Protein AF-0000000085908239 (afdb_homodimer)

Structure (mmCIF, N/CA/C/O backbone):
data_AF-0000000085908239-model_v1
#
loop_
_entity.id
_entity.type
_entity.pdbx_description
1 polymer 'Ig-like domain-containing protein'
#
loop_
_atom_site.group_PDB
_atom_site.id
_atom_site.type_symbol
_atom_site.label_atom_id
_atom_site.label_alt_id
_atom_site.label_comp_id
_atom_site.label_asym_id
_atom_site.label_entity_id
_atom_site.label_seq_id
_atom_site.pdbx_PDB_ins_code
_atom_site.Cartn_x
_atom_site.Cartn_y
_atom_site.Cartn_z
_atom_site.occupancy
_atom_site.B_iso_or_equiv
_atom_site.auth_seq_id
_atom_site.auth_comp_id
_atom_site.auth_asym_id
_atom_site.auth_atom_id
_atom_site.pdbx_PDB_model_num
ATOM 1 N N . MET A 1 1 ? -22.578 1.744 8.625 1 35.41 1 MET A N 1
ATOM 2 C CA . MET A 1 1 ? -21.312 1.862 9.359 1 35.41 1 MET A CA 1
ATOM 3 C C . MET A 1 1 ? -20.125 1.909 8.406 1 35.41 1 MET A C 1
ATOM 5 O O . MET A 1 1 ? -20.25 1.553 7.234 1 35.41 1 MET A O 1
ATOM 9 N N . ALA A 1 2 ? -18.719 2.283 9.055 1 46.16 2 ALA A N 1
ATOM 10 C CA . ALA A 1 2 ? -17.484 3.066 8.891 1 46.16 2 ALA A CA 1
ATOM 11 C C . ALA A 1 2 ? -16.547 2.402 7.895 1 46.16 2 ALA A C 1
ATOM 13 O O . ALA A 1 2 ? -16.531 1.177 7.762 1 46.16 2 ALA A O 1
ATOM 14 N N . ALA A 1 3 ? -16.094 3.273 7.059 1 50.91 3 ALA A N 1
ATOM 15 C CA . ALA A 1 3 ? -14.992 3.225 6.102 1 50.91 3 ALA A CA 1
ATOM 16 C C . ALA A 1 3 ? -13.766 2.555 6.715 1 50.91 3 ALA A C 1
ATOM 18 O O . ALA A 1 3 ? -13.461 2.768 7.891 1 50.91 3 ALA A O 1
ATOM 19 N N . CYS A 1 4 ? -13.609 1.245 6.473 1 52.94 4 CYS A N 1
ATOM 20 C CA . CYS A 1 4 ? -12.359 0.638 6.918 1 52.94 4 CYS A CA 1
ATOM 21 C C . CYS A 1 4 ? -11.164 1.452 6.449 1 52.94 4 CYS A C 1
ATOM 23 O O . CYS A 1 4 ? -10.938 1.6 5.246 1 52.94 4 CYS A O 1
ATOM 25 N N . LEU A 1 5 ? -10.625 2.43 7.484 1 58.06 5 LEU A N 1
ATOM 26 C CA . LEU A 1 5 ? -9.469 3.301 7.312 1 58.06 5 LEU A CA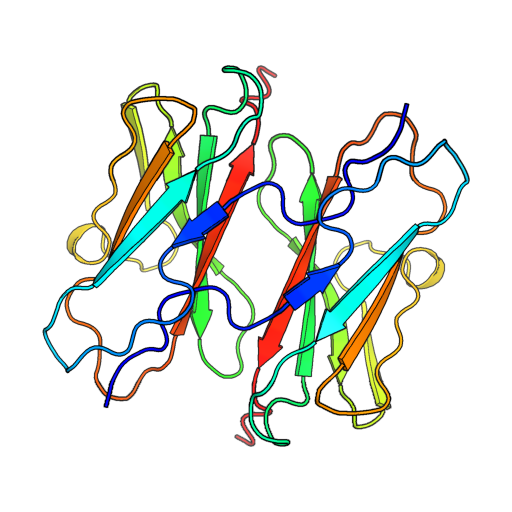 1
ATOM 27 C C . LEU A 1 5 ? -8.195 2.604 7.77 1 58.06 5 LEU A C 1
ATOM 29 O O . LEU A 1 5 ? -8.141 2.055 8.875 1 58.06 5 LEU A O 1
ATOM 33 N N . GLY A 1 6 ? -7.285 1.924 6.793 1 59.16 6 GLY A N 1
ATOM 34 C CA . GLY A 1 6 ? -5.992 1.342 7.117 1 59.16 6 GLY A CA 1
ATOM 35 C C . GLY A 1 6 ? -5.688 0.087 6.32 1 59.16 6 GLY A C 1
ATOM 36 O O . GLY A 1 6 ? -6.441 -0.28 5.418 1 59.16 6 GLY A O 1
ATOM 37 N N . LYS A 1 7 ? -4.57 -0.544 6.824 1 62.81 7 LYS A N 1
ATOM 38 C CA . LYS A 1 7 ? -4.148 -1.789 6.188 1 62.81 7 LYS A CA 1
ATOM 39 C C . LYS A 1 7 ? -5.023 -2.957 6.633 1 62.81 7 LYS A C 1
ATOM 41 O O . LYS A 1 7 ? -5.312 -3.105 7.824 1 62.81 7 LYS A O 1
ATOM 46 N N . THR A 1 8 ? -5.523 -3.699 5.742 1 75.69 8 THR A N 1
ATOM 47 C CA . THR A 1 8 ? -6.406 -4.812 6.07 1 75.69 8 THR A CA 1
ATOM 48 C C . THR A 1 8 ? -5.75 -6.145 5.711 1 75.69 8 THR A C 1
ATOM 50 O O . THR A 1 8 ? -6.367 -7.203 5.848 1 75.69 8 THR A O 1
ATOM 53 N N . VAL A 1 9 ? -4.523 -6.031 5.371 1 87.5 9 VAL A N 1
ATOM 54 C CA . VAL A 1 9 ? -3.816 -7.25 4.984 1 87.5 9 VAL A CA 1
ATOM 55 C C . VAL A 1 9 ? -2.561 -7.414 5.836 1 87.5 9 VAL A C 1
ATOM 57 O O . VAL A 1 9 ? -2.09 -6.453 6.449 1 87.5 9 VAL A O 1
ATOM 60 N N . GLN A 1 10 ? -2.174 -8.641 5.992 1 87.94 10 GLN A N 1
ATOM 61 C CA . GLN A 1 10 ? -0.872 -8.961 6.566 1 87.94 10 GLN A CA 1
ATOM 62 C C . GLN A 1 10 ? 0.114 -9.398 5.488 1 87.94 10 GLN A C 1
ATOM 64 O O . GLN A 1 10 ? -0.153 -10.344 4.742 1 87.94 10 GLN A O 1
ATOM 69 N N . GLN A 1 11 ? 1.168 -8.602 5.398 1 88.81 11 GLN A N 1
ATOM 70 C CA . GLN A 1 11 ? 2.197 -8.938 4.418 1 88.81 11 GLN A CA 1
ATOM 71 C C . GLN A 1 11 ? 3.486 -9.375 5.105 1 88.81 11 GLN A C 1
ATOM 73 O O . GLN A 1 11 ? 3.914 -8.766 6.086 1 88.81 11 GLN A O 1
ATOM 78 N N . THR A 1 12 ? 4.043 -10.469 4.551 1 89.56 12 THR A N 1
ATOM 79 C CA . THR A 1 12 ? 5.277 -10.992 5.121 1 89.56 12 THR A CA 1
ATOM 80 C C . THR A 1 12 ? 6.242 -11.422 4.016 1 89.56 12 THR A C 1
ATOM 82 O O . THR A 1 12 ? 5.816 -11.883 2.955 1 89.56 12 THR A O 1
ATOM 85 N N . PRO A 1 13 ? 7.547 -11.305 4.188 1 86.56 13 PRO A N 1
ATOM 86 C CA . PRO A 1 13 ? 8.156 -10.625 5.332 1 86.56 13 PRO A CA 1
ATOM 87 C C . PRO A 1 13 ? 8.078 -9.102 5.23 1 86.56 13 PRO A C 1
ATOM 89 O O . PRO A 1 13 ? 7.766 -8.57 4.164 1 86.56 13 PRO A O 1
ATOM 92 N N . ASP A 1 14 ? 8.195 -8.414 6.359 1 75.81 14 ASP A N 1
ATOM 93 C CA . ASP A 1 14 ? 8.156 -6.957 6.383 1 75.81 14 ASP A CA 1
ATOM 94 C C . ASP A 1 14 ? 9.352 -6.371 5.629 1 75.81 14 ASP A C 1
ATOM 96 O O . ASP A 1 14 ? 9.258 -5.281 5.055 1 75.81 14 ASP A O 1
ATOM 100 N N . LYS A 1 15 ? 10.492 -7.008 5.902 1 75.31 15 LYS A N 1
ATOM 101 C CA . LYS A 1 15 ? 11.719 -6.598 5.223 1 75.31 15 LYS A CA 1
ATOM 102 C C . LYS A 1 15 ? 12.445 -7.801 4.629 1 75.31 15 LYS A C 1
ATOM 104 O O . LYS A 1 15 ? 12.539 -8.852 5.266 1 75.31 15 LYS A O 1
ATOM 109 N N . LEU A 1 16 ? 12.805 -7.633 3.396 1 74.81 16 LEU A N 1
ATOM 110 C CA . LEU A 1 16 ? 13.586 -8.695 2.77 1 74.81 16 LEU A CA 1
ATOM 111 C C . LEU A 1 16 ? 14.742 -8.109 1.961 1 74.81 16 LEU A C 1
ATOM 113 O O . LEU A 1 16 ? 14.547 -7.156 1.201 1 74.81 16 LEU A O 1
ATOM 117 N N . ILE A 1 17 ? 15.961 -8.469 2.318 1 72.88 17 ILE A N 1
ATOM 118 C CA . ILE A 1 17 ? 17.156 -8.086 1.571 1 72.88 17 ILE A CA 1
ATOM 119 C C . ILE A 1 17 ? 17.672 -9.289 0.779 1 72.88 17 ILE A C 1
ATOM 121 O O . ILE A 1 17 ? 17.906 -10.359 1.345 1 72.88 17 ILE A O 1
ATOM 125 N N . LYS A 1 18 ? 17.641 -9.094 -0.494 1 75 18 LYS A N 1
ATOM 126 C CA . LYS A 1 18 ? 18.125 -10.188 -1.326 1 75 18 LYS A CA 1
ATOM 127 C C . LYS A 1 18 ? 19.297 -9.758 -2.186 1 75 18 LYS A C 1
ATOM 129 O O . LYS A 1 18 ? 19.438 -8.57 -2.506 1 75 18 LYS A O 1
ATOM 134 N N . ASN A 1 19 ? 20.109 -10.734 -2.445 1 75.5 19 ASN A N 1
ATOM 135 C CA . ASN A 1 19 ? 21.219 -10.492 -3.365 1 75.5 19 ASN A CA 1
ATOM 136 C C . ASN A 1 19 ? 20.75 -10.508 -4.816 1 75.5 19 ASN A C 1
ATOM 138 O O . ASN A 1 19 ? 19.672 -11.016 -5.125 1 75.5 19 ASN A O 1
ATOM 142 N N . GLN A 1 20 ? 21.562 -9.906 -5.578 1 77.12 20 GLN A N 1
ATOM 143 C CA . GLN A 1 20 ? 21.281 -9.93 -7.008 1 77.12 20 GLN A CA 1
ATOM 144 C C . GLN A 1 20 ? 21.062 -11.352 -7.504 1 77.12 20 GLN A C 1
ATOM 146 O O . GLN A 1 20 ? 21.766 -12.273 -7.098 1 77.12 20 GLN A O 1
ATOM 151 N N . ASP A 1 21 ? 20 -11.562 -8.359 1 78.12 21 ASP A N 1
ATOM 152 C CA . ASP A 1 21 ? 19.672 -12.797 -9.07 1 78.12 21 ASP A CA 1
ATOM 153 C C . ASP A 1 21 ? 18.969 -13.789 -8.156 1 78.12 21 ASP A C 1
ATOM 155 O O . ASP A 1 21 ? 18.688 -14.922 -8.562 1 78.12 21 ASP A O 1
ATOM 159 N N . GLU A 1 22 ? 18.828 -13.297 -6.934 1 83 22 GLU A N 1
ATOM 160 C CA . GLU A 1 22 ? 18.047 -14.141 -6.039 1 83 22 GLU A CA 1
ATOM 161 C C . GLU A 1 22 ? 16.562 -13.805 -6.129 1 83 22 GLU A C 1
ATOM 163 O O . GLU A 1 22 ? 16.188 -12.719 -6.582 1 83 22 GLU A O 1
ATOM 168 N N . SER A 1 23 ? 15.766 -14.82 -5.773 1 86.19 23 SER A N 1
ATOM 169 C CA . SER A 1 23 ? 14.32 -14.602 -5.773 1 86.19 23 SER A CA 1
ATOM 170 C C . SER A 1 23 ? 13.805 -14.328 -4.363 1 86.19 23 SER A C 1
ATOM 172 O O . SER A 1 23 ? 14.367 -14.828 -3.385 1 86.19 23 SER A O 1
ATOM 174 N N . ALA A 1 24 ? 12.828 -13.555 -4.363 1 87.88 24 ALA A N 1
ATOM 175 C CA . ALA A 1 24 ? 12.164 -13.266 -3.098 1 87.88 24 ALA A CA 1
ATOM 176 C C . ALA A 1 24 ? 10.672 -13.57 -3.178 1 87.88 24 ALA A C 1
ATOM 178 O O . ALA A 1 24 ? 10.023 -13.297 -4.191 1 87.88 24 ALA A O 1
ATOM 179 N N . VAL A 1 25 ? 10.164 -14.156 -2.053 1 91.12 25 VAL A N 1
ATOM 180 C CA . VAL A 1 25 ? 8.734 -14.453 -2.012 1 91.12 25 VAL A CA 1
ATOM 181 C C . VAL A 1 25 ? 8.055 -13.594 -0.956 1 91.12 25 VAL A C 1
ATOM 183 O O . VAL A 1 25 ? 8.492 -13.539 0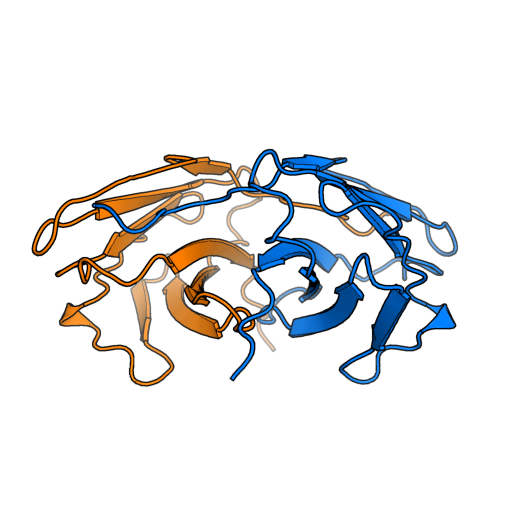.194 1 91.12 25 VAL A O 1
ATOM 186 N N . LEU A 1 26 ? 7.02 -12.977 -1.404 1 92.12 26 LEU A N 1
ATOM 187 C CA . LEU A 1 26 ? 6.172 -12.203 -0.505 1 92.12 26 LEU A CA 1
ATOM 188 C C . LEU A 1 26 ? 4.805 -12.859 -0.339 1 92.12 26 LEU A C 1
ATOM 190 O O . LEU A 1 26 ? 4.215 -13.328 -1.314 1 92.12 26 LEU A O 1
ATOM 194 N N . ASN A 1 27 ? 4.348 -12.859 0.856 1 93.44 27 ASN A N 1
ATOM 195 C CA . ASN A 1 27 ? 3.045 -13.438 1.159 1 93.44 27 ASN A CA 1
ATOM 196 C C . ASN A 1 27 ? 2.061 -12.383 1.654 1 93.44 27 ASN A C 1
ATOM 198 O O . ASN A 1 27 ? 2.447 -11.453 2.369 1 93.44 27 ASN A O 1
ATOM 202 N N . CYS A 1 28 ? 0.844 -12.578 1.331 1 93.88 28 CYS A N 1
ATOM 203 C CA . CYS A 1 28 ? -0.23 -11.672 1.727 1 93.88 28 CYS A CA 1
ATOM 204 C C . CYS A 1 28 ? -1.458 -12.453 2.186 1 93.88 28 CYS A C 1
ATOM 206 O O . CYS A 1 28 ? -1.896 -13.383 1.508 1 93.88 28 CYS A O 1
ATOM 208 N N . THR A 1 29 ? -1.982 -12.133 3.406 1 94.31 29 THR A N 1
ATOM 209 C CA . THR A 1 29 ? -3.172 -12.781 3.941 1 94.31 29 THR A CA 1
ATOM 210 C C . THR A 1 29 ? -4.156 -11.75 4.488 1 94.31 29 THR A C 1
ATOM 212 O O . THR A 1 29 ? -3.768 -10.625 4.805 1 94.31 29 THR A O 1
ATOM 215 N N . HIS A 1 30 ? -5.383 -12.102 4.512 1 91.06 30 HIS A N 1
ATOM 216 C CA . HIS A 1 30 ? -6.402 -11.266 5.125 1 91.06 30 HIS A CA 1
ATOM 217 C C . HIS A 1 30 ? -7.512 -12.109 5.746 1 91.06 30 HIS A C 1
ATOM 219 O O . HIS A 1 30 ? -7.625 -13.297 5.461 1 91.06 30 HIS A O 1
ATOM 225 N N . LYS A 1 31 ? -8.297 -11.516 6.586 1 90.75 31 LYS A N 1
ATOM 226 C CA . LYS A 1 31 ? -9.367 -12.219 7.293 1 90.75 31 LYS A CA 1
ATOM 227 C C . LYS A 1 31 ? -10.734 -11.719 6.852 1 90.75 31 LYS A C 1
ATOM 229 O O . LYS A 1 31 ? -11.719 -11.859 7.582 1 90.75 31 LYS A O 1
ATOM 234 N N . LYS A 1 32 ? -10.828 -11.047 5.734 1 86.88 32 LYS A N 1
ATOM 235 C CA . LYS A 1 32 ? -12.102 -10.594 5.184 1 86.88 32 LYS A CA 1
ATOM 236 C C . LYS A 1 32 ? -12.898 -11.75 4.609 1 86.88 32 LYS A C 1
ATOM 238 O O . LYS A 1 32 ? -12.43 -12.891 4.602 1 86.88 32 LYS A O 1
ATOM 243 N N . ASP A 1 33 ? -14.094 -11.516 4.184 1 89.38 33 ASP A N 1
ATOM 244 C CA . ASP A 1 33 ? -14.945 -12.586 3.672 1 89.38 33 ASP A CA 1
ATOM 245 C C . ASP A 1 33 ? -14.469 -13.055 2.297 1 89.38 33 ASP A C 1
ATOM 247 O O . ASP A 1 33 ? -13.617 -12.406 1.675 1 89.38 33 ASP A O 1
ATOM 251 N N . TYR A 1 34 ? -15.008 -14.141 1.826 1 92.06 34 TYR A N 1
ATOM 252 C CA . TYR A 1 34 ? -14.539 -14.82 0.625 1 92.06 34 TYR A CA 1
ATOM 253 C C . TYR A 1 34 ? -14.734 -13.945 -0.609 1 92.06 34 TYR A C 1
ATOM 255 O O . TYR A 1 34 ? -14.164 -14.219 -1.667 1 92.06 34 TYR A O 1
ATOM 263 N N . SER A 1 35 ? -15.609 -12.938 -0.509 1 89 35 SER A N 1
ATOM 264 C CA . SER A 1 35 ? -15.852 -12.086 -1.672 1 89 35 SER A CA 1
ATOM 265 C C . SER A 1 35 ? -14.648 -11.203 -1.969 1 89 35 SER A C 1
ATOM 267 O O . SER A 1 35 ? -14.539 -10.633 -3.057 1 89 35 SER A O 1
ATOM 269 N N . PHE A 1 36 ? -13.742 -11.039 -0.988 1 90.5 36 PHE A N 1
ATOM 270 C CA . PHE A 1 36 ? -12.492 -10.328 -1.209 1 90.5 36 PHE A CA 1
ATOM 271 C C . PHE A 1 36 ? -11.461 -11.234 -1.879 1 90.5 36 PHE A C 1
ATOM 273 O O . PHE A 1 36 ? -10.422 -11.547 -1.294 1 90.5 36 PHE A O 1
ATOM 280 N N . ASN A 1 37 ? -11.766 -11.641 -3.172 1 93.5 37 ASN A N 1
ATOM 281 C CA . ASN A 1 37 ? -11 -12.68 -3.85 1 93.5 37 ASN A CA 1
ATOM 282 C C . ASN A 1 37 ? -10 -12.086 -4.836 1 93.5 37 ASN A C 1
ATOM 284 O O . ASN A 1 37 ? -9.289 -12.82 -5.523 1 93.5 37 ASN A O 1
ATOM 288 N N . GLN A 1 38 ? -10 -10.766 -4.934 1 93.81 38 GLN A N 1
ATOM 289 C CA . GLN A 1 38 ? -9.055 -10.086 -5.812 1 93.81 38 GLN A CA 1
ATOM 290 C C . GLN A 1 38 ? -7.863 -9.539 -5.027 1 93.81 38 GLN A C 1
ATOM 292 O O . GLN A 1 38 ? -8.039 -8.977 -3.945 1 93.81 38 GLN A O 1
ATOM 297 N N . MET A 1 39 ? -6.652 -9.742 -5.539 1 94.69 39 MET A N 1
ATOM 298 C CA . MET A 1 39 ? -5.43 -9.25 -4.91 1 94.69 39 MET A CA 1
ATOM 299 C C . MET A 1 39 ? -4.605 -8.43 -5.895 1 94.69 39 MET A C 1
ATOM 301 O O . MET A 1 39 ? -4.449 -8.82 -7.055 1 94.69 39 MET A O 1
ATOM 305 N N . TYR A 1 40 ? -4.109 -7.363 -5.434 1 93.19 40 TYR A N 1
ATOM 306 C CA . TYR A 1 40 ? -3.293 -6.438 -6.211 1 93.19 40 TYR A CA 1
ATOM 307 C C . TYR A 1 40 ? -1.901 -6.297 -5.605 1 93.19 40 TYR A C 1
ATOM 309 O O . TYR A 1 40 ? -1.76 -6.121 -4.395 1 93.19 40 TYR A O 1
ATOM 317 N N . TRP A 1 41 ? -0.923 -6.383 -6.48 1 92.81 41 TRP A N 1
ATOM 318 C CA . TRP A 1 41 ? 0.462 -6.184 -6.07 1 92.81 41 TRP A CA 1
ATOM 319 C C . TRP A 1 41 ? 1.037 -4.914 -6.691 1 92.81 41 TRP A C 1
ATOM 321 O O . TRP A 1 41 ? 0.976 -4.73 -7.91 1 92.81 41 TRP A O 1
ATOM 331 N N . TYR A 1 42 ? 1.565 -4.137 -5.754 1 91.69 42 TYR A N 1
ATOM 332 C CA . TYR A 1 42 ? 2.137 -2.863 -6.172 1 91.69 42 TYR A CA 1
ATOM 333 C C . TYR A 1 42 ? 3.639 -2.828 -5.918 1 91.69 42 TYR A C 1
ATOM 335 O O . TYR A 1 42 ? 4.137 -3.512 -5.02 1 91.69 42 TYR A O 1
ATOM 343 N N . GLN A 1 43 ? 4.285 -2.004 -6.73 1 89.12 43 GLN A N 1
ATOM 344 C CA . GLN A 1 43 ? 5.715 -1.763 -6.574 1 89.12 43 GLN A CA 1
ATOM 345 C C . GLN A 1 43 ? 6.016 -0.27 -6.477 1 89.12 43 GLN A C 1
ATOM 347 O O . GLN A 1 43 ? 5.445 0.532 -7.223 1 89.12 43 GLN A O 1
ATOM 352 N N . GLN A 1 44 ? 6.824 0.023 -5.488 1 86.81 44 GLN A N 1
ATOM 353 C CA . GLN A 1 44 ? 7.324 1.392 -5.406 1 86.81 44 GLN A CA 1
ATOM 354 C C . GLN A 1 44 ? 8.844 1.432 -5.527 1 86.81 44 GLN A C 1
ATOM 356 O O . GLN A 1 44 ? 9.555 0.899 -4.676 1 86.81 44 GLN A O 1
ATOM 361 N N . ARG A 1 45 ? 9.25 2.041 -6.543 1 84.19 45 ARG A N 1
ATOM 362 C CA . ARG A 1 45 ? 10.68 2.277 -6.703 1 84.19 45 ARG A CA 1
ATOM 363 C C . ARG A 1 45 ? 11.102 3.576 -6.023 1 84.19 45 ARG A C 1
ATOM 365 O O . ARG A 1 45 ? 10.266 4.453 -5.777 1 84.19 45 ARG A O 1
ATOM 372 N N . PRO A 1 46 ? 12.422 3.594 -5.699 1 81 46 PRO A N 1
ATOM 373 C CA . PRO A 1 46 ? 12.891 4.805 -5.023 1 81 46 PRO A CA 1
ATOM 374 C C . PRO A 1 46 ? 12.562 6.078 -5.797 1 81 46 PRO A C 1
ATOM 376 O O . PRO A 1 46 ? 12.852 6.176 -6.992 1 81 46 PRO A O 1
ATOM 379 N N . GLY A 1 47 ? 11.93 6.992 -5.039 1 81.88 47 GLY A N 1
ATOM 380 C CA . GLY A 1 47 ? 11.633 8.281 -5.637 1 81.88 47 GLY A CA 1
ATOM 381 C C . GLY A 1 47 ? 10.383 8.266 -6.5 1 81.88 47 GLY A C 1
ATOM 382 O O . GLY A 1 47 ? 10.07 9.258 -7.168 1 81.88 47 GLY A O 1
ATOM 383 N N . GLN A 1 48 ? 9.688 7.203 -6.566 1 86 48 GLN A N 1
ATOM 384 C CA . GLN A 1 48 ? 8.516 7.062 -7.422 1 86 48 GLN A CA 1
ATOM 385 C C . GLN A 1 48 ? 7.277 6.707 -6.605 1 86 48 GLN A C 1
ATOM 387 O O . GLN A 1 48 ? 7.387 6.352 -5.43 1 86 48 GLN A O 1
ATOM 392 N N . THR A 1 49 ? 6.121 6.871 -7.215 1 89.75 49 THR A N 1
ATOM 393 C CA . THR A 1 49 ? 4.867 6.473 -6.586 1 89.75 49 THR A CA 1
ATOM 394 C C . THR A 1 49 ? 4.59 4.988 -6.824 1 89.75 49 THR A C 1
ATOM 396 O O . THR A 1 49 ? 5.27 4.348 -7.633 1 89.75 49 THR A O 1
ATOM 399 N N . MET A 1 50 ? 3.691 4.434 -6.137 1 89.62 50 MET A N 1
ATOM 400 C CA . MET A 1 50 ? 3.322 3.025 -6.27 1 89.62 50 MET A CA 1
ATOM 401 C C . MET A 1 50 ? 2.652 2.768 -7.617 1 89.62 50 MET A C 1
ATOM 403 O O . MET A 1 50 ? 1.829 3.566 -8.07 1 89.62 50 MET A O 1
ATOM 407 N N . THR A 1 51 ? 3.033 1.699 -8.258 1 90.94 51 THR A N 1
ATOM 408 C CA . THR A 1 51 ? 2.41 1.263 -9.5 1 90.94 51 THR A CA 1
ATOM 409 C C . THR A 1 51 ? 1.898 -0.17 -9.375 1 90.94 51 THR A C 1
ATOM 411 O O . THR A 1 51 ? 2.525 -1.004 -8.719 1 90.94 51 THR A O 1
ATOM 414 N N . LEU A 1 52 ? 0.824 -0.423 -10.039 1 93.12 52 LEU A N 1
ATOM 415 C CA . LEU A 1 52 ? 0.301 -1.784 -10.086 1 93.12 52 LEU A CA 1
ATOM 416 C C . LEU A 1 52 ? 1.148 -2.662 -11 1 93.12 52 LEU A C 1
ATOM 418 O O . LEU A 1 52 ? 1.37 -2.32 -12.164 1 93.12 52 LEU A O 1
ATOM 422 N N . ILE A 1 53 ? 1.577 -3.811 -10.523 1 92.38 53 ILE A N 1
ATOM 423 C CA . ILE A 1 53 ? 2.43 -4.648 -11.367 1 92.38 53 ILE A CA 1
ATOM 424 C C . ILE A 1 53 ? 1.725 -5.973 -11.656 1 92.38 53 ILE A C 1
ATOM 426 O O . ILE A 1 53 ? 1.908 -6.559 -12.727 1 92.38 53 ILE A O 1
ATOM 430 N N . MET A 1 54 ? 0.938 -6.434 -10.688 1 93.25 54 MET A N 1
ATOM 431 C CA . MET A 1 54 ? 0.25 -7.703 -10.906 1 93.25 54 MET A CA 1
ATOM 432 C C . MET A 1 54 ? -1.149 -7.676 -10.305 1 93.25 54 MET A C 1
ATOM 434 O O . MET A 1 54 ? -1.362 -7.078 -9.25 1 93.25 54 MET A O 1
ATOM 438 N N . PHE A 1 55 ? -2.068 -8.336 -10.992 1 92.75 55 PHE A N 1
ATOM 439 C CA . PHE A 1 55 ? -3.414 -8.633 -10.516 1 92.75 55 PHE A CA 1
ATOM 440 C C . PHE A 1 55 ? -3.658 -10.141 -10.477 1 92.75 55 PHE A C 1
ATOM 442 O O . PHE A 1 55 ? -3.26 -10.859 -11.391 1 92.75 55 PHE A O 1
ATOM 449 N N . THR A 1 56 ? -4.25 -10.633 -9.359 1 93.94 56 THR A N 1
ATOM 450 C CA . THR A 1 56 ? -4.648 -12.031 -9.266 1 93.94 56 THR A CA 1
ATOM 451 C C . THR A 1 56 ? -6.035 -12.156 -8.641 1 93.94 56 THR A C 1
ATOM 453 O O . THR A 1 56 ? -6.465 -11.273 -7.895 1 93.94 56 THR A O 1
ATOM 456 N N . SER A 1 57 ? -6.727 -13.227 -8.969 1 94.38 57 SER A N 1
ATOM 457 C CA . SER A 1 57 ? -7.984 -13.609 -8.328 1 94.38 57 SER A CA 1
ATOM 458 C C . SER A 1 57 ? -8.016 -15.094 -8.008 1 94.38 57 SER A C 1
ATOM 460 O O . SER A 1 57 ? -7.406 -15.906 -8.711 1 94.38 57 SER A O 1
ATOM 462 N N . SER A 1 58 ? -8.664 -15.438 -6.953 1 93.81 58 SER A N 1
ATOM 463 C CA . SER A 1 58 ? -8.781 -16.844 -6.594 1 93.81 58 SER A CA 1
ATOM 464 C C . SER A 1 58 ? -9.594 -17.609 -7.633 1 93.81 58 SER A C 1
ATOM 466 O O . SER A 1 58 ? -9.68 -18.844 -7.578 1 93.81 58 SER A O 1
ATOM 468 N N . LEU A 1 59 ? -10.18 -16.938 -8.523 1 89.44 59 LEU A N 1
ATOM 469 C CA . LEU A 1 59 ? -10.906 -17.578 -9.617 1 89.44 59 LEU A CA 1
ATOM 470 C C . LEU A 1 59 ? -9.984 -17.812 -10.812 1 89.44 59 LEU A C 1
ATOM 472 O O . LEU A 1 59 ? -10.445 -17.859 -11.953 1 89.44 59 LEU A O 1
ATOM 476 N N . ASN A 1 60 ? -8.695 -17.844 -10.523 1 82.06 60 ASN A N 1
ATOM 477 C CA . ASN A 1 60 ? -7.648 -18.219 -11.469 1 82.06 60 ASN A CA 1
ATOM 478 C C . ASN A 1 60 ? -7.469 -17.156 -12.555 1 82.06 60 ASN A C 1
ATOM 480 O O . ASN A 1 60 ? -7.324 -17.484 -13.734 1 82.06 60 ASN A O 1
ATOM 484 N N . SER A 1 61 ? -7.555 -16.047 -12.273 1 88.31 61 SER A N 1
ATOM 485 C CA . SER A 1 61 ? -7.238 -14.938 -13.164 1 88.31 61 SER A CA 1
ATOM 486 C C . SER A 1 61 ? -6.008 -14.18 -12.688 1 88.31 61 SER A C 1
ATOM 488 O O . SER A 1 61 ? -5.859 -13.914 -11.492 1 88.31 61 SER A O 1
ATOM 490 N N . LYS A 1 62 ? -5.074 -14 -13.602 1 89.38 62 LYS A N 1
ATOM 491 C CA . LYS A 1 62 ? -3.902 -13.172 -13.32 1 89.38 62 LYS A CA 1
ATOM 492 C C . LYS A 1 62 ? -3.553 -12.289 -14.508 1 89.38 62 LYS A C 1
ATOM 494 O O . LYS A 1 62 ? -3.701 -12.703 -15.664 1 89.38 62 LYS A O 1
ATOM 499 N N . HIS A 1 63 ? -3.236 -11.133 -14.234 1 88.94 63 HIS A N 1
ATOM 500 C CA . HIS A 1 63 ? -2.869 -10.148 -15.242 1 88.94 63 HIS A CA 1
ATOM 501 C C . HIS A 1 63 ? -1.71 -9.281 -14.766 1 88.94 63 HIS A C 1
ATOM 503 O O . HIS A 1 63 ? -1.724 -8.781 -13.641 1 88.94 63 HIS A O 1
ATOM 509 N N . GLY A 1 64 ? -0.671 -9.086 -15.586 1 89.56 64 GLY A N 1
ATOM 510 C CA . GLY A 1 64 ? 0.428 -8.172 -15.32 1 89.56 64 GLY A CA 1
ATOM 511 C C . GLY A 1 64 ? 0.206 -6.781 -15.898 1 89.56 64 GLY A C 1
ATOM 512 O O . GLY A 1 64 ? -0.429 -6.637 -16.938 1 89.56 64 GLY A O 1
ATOM 513 N N . TYR A 1 65 ? 0.657 -5.891 -15.148 1 86.62 65 TYR A N 1
ATOM 514 C CA . TYR A 1 65 ? 0.558 -4.512 -15.609 1 86.62 65 TYR A CA 1
ATOM 515 C C . TYR A 1 65 ? 1.94 -3.9 -15.805 1 86.62 65 TYR A C 1
ATOM 517 O O . TYR A 1 65 ? 2.941 -4.461 -15.352 1 86.62 65 TYR A O 1
ATOM 525 N N . SER A 1 66 ? 1.68 -2.723 -16.141 1 71.75 66 SER A N 1
ATOM 526 C CA . SER A 1 66 ? 2.93 -2.008 -16.375 1 71.75 66 SER A CA 1
ATOM 527 C C . SER A 1 66 ? 3.957 -2.9 -17.062 1 71.75 66 SER A C 1
ATOM 529 O O . SER A 1 66 ? 3.617 -3.971 -17.578 1 71.75 66 SER A O 1
ATOM 531 N N . ASP A 1 67 ? 5.016 -2.496 -17.766 1 68.12 67 ASP A N 1
ATOM 532 C CA . ASP A 1 67 ? 6.07 -3.207 -18.484 1 68.12 67 ASP A CA 1
ATOM 533 C C . ASP A 1 67 ? 6.617 -4.363 -17.656 1 68.12 67 ASP A C 1
ATOM 535 O O . ASP A 1 67 ? 7.75 -4.809 -17.875 1 68.12 67 ASP A O 1
ATOM 539 N N . SER A 1 68 ? 5.609 -4.754 -16.766 1 70.81 68 SER A N 1
ATOM 540 C CA . SER A 1 68 ? 6.102 -5.844 -15.922 1 70.81 68 SER A CA 1
ATOM 541 C C . SER A 1 68 ? 6.078 -7.172 -16.672 1 70.81 68 SER A C 1
ATOM 543 O O . SER A 1 68 ? 5.156 -7.441 -17.438 1 70.81 68 SER A O 1
ATOM 545 N N . ASP A 1 69 ? 7.141 -7.844 -16.703 1 71.44 69 ASP A N 1
ATOM 546 C CA . ASP A 1 69 ? 7.281 -9.188 -17.25 1 71.44 69 ASP A CA 1
ATOM 547 C C . ASP A 1 69 ? 6.734 -10.234 -16.281 1 71.44 69 ASP A C 1
ATOM 549 O O . ASP A 1 69 ? 7.246 -10.383 -15.172 1 71.44 69 ASP A O 1
ATOM 553 N N . PRO A 1 70 ? 5.672 -10.898 -16.781 1 71.19 70 PRO A N 1
ATOM 554 C CA . PRO A 1 70 ? 5.125 -11.922 -15.891 1 71.19 70 PRO A CA 1
ATOM 555 C C . PRO A 1 70 ? 6.188 -12.906 -15.391 1 71.19 70 PRO A C 1
ATOM 557 O O . PRO A 1 70 ? 6.027 -13.508 -14.328 1 71.19 70 PRO A O 1
ATOM 560 N N . ASN A 1 71 ? 7.199 -13.109 -16.141 1 78 71 ASN A N 1
ATOM 561 C CA . ASN A 1 71 ? 8.266 -14 -15.711 1 78 71 ASN A CA 1
ATOM 562 C C . ASN A 1 71 ? 9.07 -13.406 -14.562 1 78 71 ASN A C 1
ATOM 564 O O . ASN A 1 71 ? 9.758 -14.125 -13.836 1 78 71 ASN A O 1
ATOM 568 N N . GLU A 1 72 ? 8.922 -12.195 -14.477 1 84.19 72 GLU A N 1
ATOM 569 C CA . GLU A 1 72 ? 9.625 -11.523 -13.383 1 84.19 72 GLU A CA 1
ATOM 570 C C . GLU A 1 72 ? 8.812 -11.586 -12.094 1 84.19 72 GLU A C 1
ATOM 572 O O . GLU A 1 72 ? 9.375 -11.586 -11 1 84.19 72 GLU A O 1
ATOM 577 N N . PHE A 1 73 ? 7.508 -11.734 -12.297 1 90.19 73 PHE A N 1
ATOM 578 C CA . PHE A 1 73 ? 6.66 -11.609 -11.117 1 90.19 73 PHE A CA 1
ATOM 579 C C . PHE A 1 73 ? 5.637 -12.734 -11.062 1 90.19 73 PHE A C 1
ATOM 581 O O . PHE A 1 73 ? 4.43 -12.484 -11.062 1 90.19 73 PHE A O 1
ATOM 588 N N . PRO A 1 74 ? 6.137 -13.992 -10.93 1 92 74 PRO A N 1
ATOM 589 C CA . PRO A 1 74 ? 5.152 -15.062 -10.734 1 92 74 PRO A CA 1
ATOM 590 C C . PRO A 1 74 ? 4.27 -14.836 -9.508 1 92 74 PRO A C 1
ATOM 592 O O . PRO A 1 74 ? 4.746 -14.344 -8.484 1 92 74 PRO A O 1
ATOM 595 N N . VAL A 1 75 ? 2.975 -15.109 -9.656 1 93.69 75 VAL A N 1
ATOM 596 C CA . VAL A 1 75 ? 2.023 -14.938 -8.562 1 93.69 75 VAL A CA 1
ATOM 597 C C . VAL A 1 75 ? 1.219 -16.219 -8.367 1 93.69 75 VAL A C 1
ATOM 599 O O . VAL A 1 75 ? 1.026 -16.984 -9.312 1 93.69 75 VAL A O 1
ATOM 602 N N . ILE A 1 76 ? 0.851 -16.469 -7.121 1 95 76 ILE A N 1
ATOM 603 C CA . ILE A 1 76 ? -0.008 -17.594 -6.773 1 95 76 ILE A CA 1
ATOM 604 C C . ILE A 1 76 ? -1.149 -17.109 -5.879 1 95 76 ILE A C 1
ATOM 606 O O . ILE A 1 76 ? -0.92 -16.422 -4.891 1 95 76 ILE A O 1
ATOM 610 N N . LYS A 1 77 ? -2.355 -17.375 -6.281 1 96.5 77 LYS A N 1
ATOM 611 C CA . LYS A 1 77 ? -3.539 -17.203 -5.445 1 96.5 77 LYS A CA 1
ATOM 612 C C . LYS A 1 77 ? -4.578 -18.281 -5.73 1 96.5 77 LYS A C 1
ATOM 614 O O . LYS A 1 77 ? -5.273 -18.234 -6.742 1 96.5 77 LYS A O 1
ATOM 619 N N . THR A 1 78 ? -4.746 -19.203 -4.82 1 95.44 78 THR A N 1
ATOM 620 C CA . THR A 1 78 ? -5.648 -20.328 -5.043 1 95.44 78 THR A CA 1
ATOM 621 C C . THR A 1 78 ? -6.852 -20.25 -4.113 1 95.44 78 THR A C 1
ATOM 623 O O . THR A 1 78 ? -7.852 -20.938 -4.324 1 95.44 78 THR A O 1
ATOM 626 N N . VAL A 1 79 ? -6.727 -19.453 -2.992 1 96.44 79 VAL A N 1
ATOM 627 C CA . VAL A 1 79 ? -7.832 -19.219 -2.07 1 96.44 79 VAL A CA 1
ATOM 628 C C . VAL A 1 79 ? -8.047 -17.719 -1.879 1 96.44 79 VAL A C 1
ATOM 630 O O . VAL A 1 79 ? -7.109 -16.922 -2.033 1 96.44 79 VAL A O 1
ATOM 633 N N . PRO A 1 80 ? -9.164 -17.281 -1.545 1 95.44 80 PRO A N 1
ATOM 634 C CA . PRO A 1 80 ? -9.445 -15.844 -1.398 1 95.44 80 PRO A CA 1
ATOM 635 C C . PRO A 1 80 ? -8.562 -15.172 -0.35 1 95.44 80 PRO A C 1
ATOM 637 O O . PRO A 1 80 ? -8.156 -14.023 -0.525 1 95.44 80 PRO A O 1
ATOM 640 N N . GLU A 1 81 ? -8.125 -15.852 0.727 1 96.25 81 GLU A N 1
ATOM 641 C CA . GLU A 1 81 ? -7.555 -15.25 1.929 1 96.25 81 GLU A CA 1
ATOM 642 C C . GLU A 1 81 ? -6.051 -15.039 1.785 1 96.25 81 GLU A C 1
ATOM 644 O O . GLU A 1 81 ? -5.434 -14.352 2.605 1 96.25 81 GLU A O 1
ATOM 649 N N . SER A 1 82 ? -5.531 -15.664 0.73 1 96.75 82 SER A N 1
ATOM 650 C CA . SER A 1 82 ? -4.07 -15.602 0.702 1 96.75 82 SER A CA 1
ATOM 651 C C . SER A 1 82 ? -3.547 -15.547 -0.729 1 96.75 82 SER A C 1
ATOM 653 O O . SER A 1 82 ? -4.219 -16 -1.659 1 96.75 82 SER A O 1
ATOM 655 N N . GLY A 1 83 ? -2.357 -14.984 -0.879 1 96.5 83 GLY A N 1
ATOM 656 C CA . GLY A 1 83 ? -1.612 -14.953 -2.127 1 96.5 83 GLY A CA 1
ATOM 657 C C . GLY A 1 83 ? -0.137 -14.656 -1.934 1 96.5 83 GLY A C 1
ATOM 658 O O . GLY A 1 83 ? 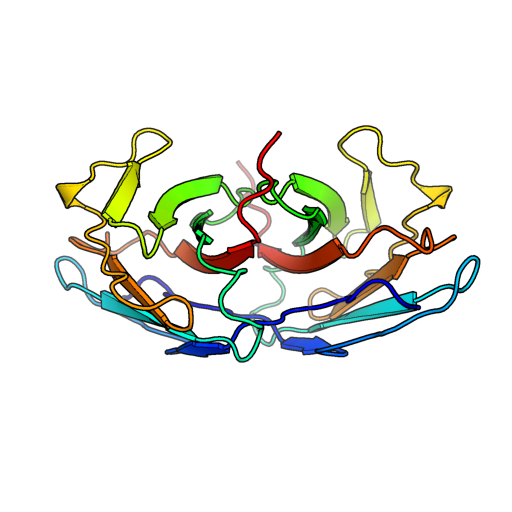0.29 -14.289 -0.836 1 96.5 83 GLY A O 1
ATOM 659 N N . SER A 1 84 ? 0.609 -14.953 -3 1 95.31 84 SER A N 1
ATOM 660 C CA . SER A 1 84 ? 2.043 -14.695 -2.928 1 95.31 84 SER A CA 1
ATOM 661 C C . SER A 1 84 ? 2.564 -14.117 -4.238 1 95.31 84 SER A C 1
ATOM 663 O O . SER A 1 84 ? 2.02 -14.398 -5.309 1 95.31 84 SER A O 1
ATOM 665 N N . LEU A 1 85 ? 3.559 -13.367 -4.094 1 93.56 85 LEU A N 1
ATOM 666 C CA . LEU A 1 85 ? 4.324 -12.828 -5.211 1 93.56 85 LEU A CA 1
ATOM 667 C C . LEU A 1 85 ? 5.797 -13.211 -5.098 1 93.56 85 LEU A C 1
ATOM 669 O O . LEU A 1 85 ? 6.41 -13.031 -4.043 1 93.56 85 LEU A O 1
ATOM 673 N N . THR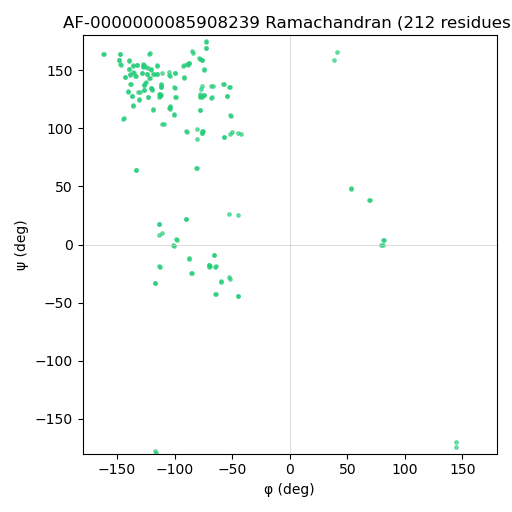 A 1 86 ? 6.316 -13.781 -6.145 1 91.75 86 THR A N 1
ATOM 674 C CA . THR A 1 86 ? 7.754 -14.008 -6.238 1 91.75 86 THR A CA 1
ATOM 675 C C . THR A 1 86 ? 8.414 -12.922 -7.09 1 91.75 86 THR A C 1
ATOM 677 O O . THR A 1 86 ? 7.922 -12.594 -8.172 1 91.75 86 THR A O 1
ATOM 680 N N . VAL A 1 87 ? 9.375 -12.336 -6.566 1 89.44 87 VAL A N 1
ATOM 681 C CA . VAL A 1 87 ? 10.18 -11.383 -7.32 1 89.44 87 VAL A CA 1
ATOM 682 C C . VAL A 1 87 ? 11.477 -12.039 -7.777 1 89.44 87 VAL A C 1
ATOM 684 O O . VAL A 1 87 ? 12.375 -12.289 -6.965 1 89.44 87 VAL A O 1
ATOM 687 N N . ASN A 1 88 ? 11.469 -12.18 -9.102 1 86.31 88 ASN A N 1
ATOM 688 C CA . ASN A 1 88 ? 12.664 -12.805 -9.664 1 86.31 88 ASN A CA 1
ATOM 689 C C . ASN A 1 88 ? 13.711 -11.766 -10.055 1 86.31 88 ASN A C 1
ATOM 691 O O . ASN A 1 88 ? 13.367 -10.648 -10.438 1 86.31 88 ASN A O 1
ATOM 695 N N . ASN A 1 89 ? 14.969 -12.133 -10.078 1 77.19 89 ASN A N 1
ATOM 696 C CA . ASN A 1 89 ? 16.094 -11.359 -10.57 1 77.19 89 ASN A CA 1
ATOM 697 C C . ASN A 1 89 ? 16.156 -9.977 -9.922 1 77.19 89 ASN A C 1
ATOM 699 O O . ASN A 1 89 ? 16.266 -8.961 -10.617 1 77.19 89 ASN A O 1
ATOM 703 N N . VAL A 1 90 ? 16.031 -9.992 -8.594 1 72.5 90 VAL A N 1
ATOM 704 C CA . VAL A 1 90 ? 16.125 -8.734 -7.859 1 72.5 90 VAL A CA 1
ATOM 705 C C . VAL A 1 90 ? 17.391 -7.984 -8.266 1 72.5 90 VAL A C 1
ATOM 707 O O . VAL A 1 90 ? 18.484 -8.562 -8.297 1 72.5 90 VAL A O 1
ATOM 710 N N . GLU A 1 91 ? 17.156 -6.883 -8.969 1 68.31 91 GLU A N 1
ATOM 711 C CA . GLU A 1 91 ? 18.312 -6.09 -9.375 1 68.31 91 GLU A CA 1
ATOM 712 C C . GLU A 1 91 ? 18.984 -5.453 -8.164 1 68.31 91 GLU A C 1
ATOM 714 O O . GLU A 1 91 ? 18.328 -5.02 -7.223 1 68.31 91 GLU A O 1
ATOM 719 N N . SER A 1 92 ? 20.234 -5.695 -8.094 1 58.53 92 SER A N 1
ATOM 720 C CA . SER A 1 92 ? 21.094 -5.344 -6.965 1 58.53 92 SER A CA 1
ATOM 721 C C . SER A 1 92 ? 20.828 -3.922 -6.488 1 58.53 92 SER A C 1
ATOM 723 O O . SER A 1 92 ? 20.828 -3.654 -5.285 1 58.53 92 SER A O 1
ATOM 725 N N . ASP A 1 93 ? 20.703 -2.943 -7.41 1 58.22 93 ASP A N 1
ATOM 726 C CA . ASP A 1 93 ? 20.75 -1.557 -6.953 1 58.22 93 ASP A CA 1
ATOM 727 C C . ASP A 1 93 ? 19.344 -0.984 -6.789 1 58.22 93 ASP A C 1
ATOM 729 O O . ASP A 1 93 ? 19.188 0.166 -6.379 1 58.22 93 ASP A O 1
ATOM 733 N N . ASP A 1 94 ? 18.438 -1.941 -7.027 1 62.69 94 ASP A N 1
ATOM 734 C CA . ASP A 1 94 ? 17.125 -1.304 -6.992 1 62.69 94 ASP A CA 1
ATOM 735 C C . ASP A 1 94 ? 16.344 -1.723 -5.746 1 62.69 94 ASP A C 1
ATOM 737 O O . ASP A 1 94 ? 16.219 -2.914 -5.461 1 62.69 94 ASP A O 1
ATOM 741 N N . SER A 1 95 ? 16.297 -0.806 -4.809 1 75.38 95 SER A N 1
ATOM 742 C CA . SER A 1 95 ? 15.516 -0.99 -3.588 1 75.38 95 SER A CA 1
ATOM 743 C C . SER A 1 95 ? 14.039 -0.688 -3.824 1 75.38 95 SER A C 1
ATOM 745 O O . SER A 1 95 ? 13.68 0.444 -4.152 1 75.38 95 SER A O 1
ATOM 747 N N . ALA A 1 96 ? 13.281 -1.696 -4.188 1 83 96 ALA A N 1
ATOM 748 C CA . ALA A 1 96 ? 11.844 -1.463 -4.34 1 83 96 ALA A CA 1
ATOM 749 C C . ALA A 1 96 ? 11.07 -2.053 -3.17 1 83 96 ALA A C 1
ATOM 751 O O . ALA A 1 96 ? 11.5 -3.029 -2.557 1 83 96 ALA A O 1
ATOM 752 N N . VAL A 1 97 ? 9.984 -1.359 -2.885 1 85.62 97 VAL A N 1
ATOM 753 C CA . VAL A 1 97 ? 9.062 -1.898 -1.891 1 85.62 97 VAL A CA 1
ATOM 754 C C . VAL A 1 97 ? 7.828 -2.463 -2.586 1 85.62 97 VAL A C 1
ATOM 756 O O . VAL A 1 97 ? 7.348 -1.897 -3.57 1 85.62 97 VAL A O 1
ATOM 759 N N . TYR A 1 98 ? 7.312 -3.516 -1.996 1 87.62 98 TYR A N 1
ATOM 760 C CA . TYR A 1 98 ? 6.145 -4.168 -2.582 1 87.62 98 TYR A CA 1
ATOM 761 C C . TYR A 1 98 ? 4.984 -4.199 -1.597 1 87.62 98 TYR A C 1
ATOM 763 O O . TYR A 1 98 ? 5.184 -4.43 -0.402 1 87.62 98 TYR A O 1
ATOM 771 N N . PHE A 1 99 ? 3.76 -4.016 -2.172 1 88.69 99 PHE A N 1
ATOM 772 C CA . PHE A 1 99 ? 2.541 -3.963 -1.372 1 88.69 99 PHE A CA 1
ATOM 773 C C . PHE A 1 99 ? 1.449 -4.828 -1.993 1 88.69 99 PHE A C 1
ATOM 775 O O . PHE A 1 99 ? 1.335 -4.906 -3.217 1 88.69 99 PHE A O 1
ATOM 782 N N . CYS A 1 100 ? 0.693 -5.395 -1.084 1 92.19 100 CYS A N 1
ATOM 783 C CA . CYS A 1 100 ? -0.486 -6.102 -1.575 1 92.19 100 CYS A CA 1
ATOM 784 C C . CYS A 1 100 ? -1.762 -5.48 -1.019 1 92.19 100 CYS A C 1
ATOM 786 O O . CYS A 1 100 ? -1.755 -4.91 0.074 1 92.19 100 CYS A O 1
ATOM 788 N N . SER A 1 101 ? -2.73 -5.5 -1.729 1 91.19 101 SER A N 1
ATOM 789 C CA . SER A 1 101 ? -4.074 -5.105 -1.32 1 91.19 101 SER A CA 1
ATOM 790 C C . SER A 1 101 ? -5.125 -6.047 -1.892 1 91.19 101 SER A C 1
ATOM 792 O O . SER A 1 101 ? -4.867 -6.762 -2.861 1 91.19 101 SER A O 1
ATOM 794 N N . VAL A 1 102 ? -6.289 -6.055 -1.222 1 92 102 VAL A N 1
ATOM 795 C CA . VAL A 1 102 ? -7.344 -6.957 -1.674 1 92 102 VAL A CA 1
ATOM 796 C C . VAL A 1 102 ? -8.641 -6.176 -1.886 1 92 102 VAL A C 1
ATOM 798 O O . VAL A 1 102 ? -8.828 -5.105 -1.303 1 92 102 VAL A O 1
ATOM 801 N N . SER A 1 103 ? -9.43 -6.691 -2.75 1 89.06 103 SER A N 1
ATOM 802 C CA . SER A 1 103 ? -10.719 -6.066 -3.035 1 89.06 103 SER A CA 1
ATOM 803 C C . SER A 1 103 ? -11.766 -7.109 -3.418 1 89.06 103 SER A C 1
ATOM 805 O O . SER A 1 103 ? -11.422 -8.242 -3.77 1 89.06 103 SER A O 1
ATOM 807 N N . LYS A 1 104 ? -13.039 -6.684 -3.242 1 86.94 104 LYS A N 1
ATOM 808 C CA . LYS A 1 104 ? -14.148 -7.512 -3.723 1 86.94 104 LYS A CA 1
ATOM 809 C C . LYS A 1 104 ? -14.266 -7.441 -5.242 1 86.94 104 LYS A C 1
ATOM 811 O O . LYS A 1 104 ? -13.828 -6.469 -5.859 1 86.94 104 LYS A O 1
ATOM 816 N N . HIS A 1 105 ? -14.742 -8.531 -5.738 1 79.19 105 HIS A N 1
ATOM 817 C CA . HIS A 1 105 ? -15.125 -8.469 -7.145 1 79.19 105 HIS A CA 1
ATOM 818 C C . HIS A 1 105 ? -16.438 -7.727 -7.328 1 79.19 105 HIS A C 1
ATOM 820 O O . HIS A 1 105 ? -17.438 -8.062 -6.688 1 79.19 105 HIS A O 1
ATOM 826 N N . THR A 1 106 ? -16.469 -6.402 -7.641 1 61.44 106 THR A N 1
ATOM 827 C CA . THR A 1 106 ? -17.75 -5.746 -7.848 1 61.44 106 THR A CA 1
ATOM 828 C C . THR A 1 106 ? -18.328 -6.121 -9.211 1 61.44 106 THR A C 1
ATOM 830 O O . THR A 1 106 ? -17.656 -6.016 -10.227 1 61.44 106 THR A O 1
ATOM 833 N N . VAL A 1 107 ? -19.297 -7.156 -9.258 1 52.75 107 VAL A N 1
ATOM 834 C CA . VAL A 1 107 ? -20.094 -7.445 -10.445 1 52.75 107 VAL A CA 1
ATOM 835 C C . VAL A 1 107 ? -20.859 -6.195 -10.867 1 52.75 107 VAL A C 1
ATOM 837 O O . VAL A 1 107 ? -21.594 -5.613 -10.062 1 52.75 107 VAL A O 1
ATOM 840 N N . GLN A 1 108 ? -20.266 -5.418 -11.758 1 40.56 108 GLN A N 1
ATOM 841 C CA . GLN A 1 108 ? -21.266 -4.52 -12.336 1 40.56 108 GLN A CA 1
ATOM 842 C C . GLN A 1 108 ? -22.469 -5.301 -12.875 1 40.56 108 GLN A C 1
ATOM 844 O O . GLN A 1 108 ? -22.312 -6.441 -13.312 1 40.56 108 GLN A O 1
ATOM 849 N N . MET B 1 1 ? 24.047 -4.836 -1.923 1 34.97 1 MET B N 1
ATOM 850 C CA . MET B 1 1 ? 23.031 -5.562 -1.154 1 34.97 1 MET B CA 1
ATOM 851 C C . MET B 1 1 ? 21.641 -5.062 -1.479 1 34.97 1 MET B C 1
ATOM 853 O O . MET B 1 1 ? 21.469 -3.977 -2.039 1 34.97 1 MET B O 1
ATOM 857 N N . ALA B 1 2 ? 20.406 -5.953 -0.981 1 45.62 2 ALA B N 1
ATOM 858 C CA . ALA B 1 2 ? 19.078 -6.473 -1.337 1 45.62 2 ALA B CA 1
ATOM 859 C C . ALA B 1 2 ? 18.016 -5.387 -1.219 1 45.62 2 ALA B C 1
ATOM 861 O O . ALA B 1 2 ? 18.141 -4.461 -0.414 1 45.62 2 ALA B O 1
ATOM 862 N N . ALA B 1 3 ? 17.203 -5.434 -2.256 1 50.59 3 ALA B N 1
ATOM 863 C CA . ALA B 1 3 ? 15.906 -4.82 -2.539 1 50.59 3 ALA B CA 1
ATOM 864 C C . ALA B 1 3 ? 14.969 -4.945 -1.341 1 50.59 3 ALA B C 1
ATOM 866 O O . ALA B 1 3 ? 14.945 -5.977 -0.665 1 50.59 3 ALA B O 1
ATOM 867 N N . CYS B 1 4 ? 14.914 -3.879 -0.513 1 53.06 4 CYS B N 1
ATOM 868 C CA . CYS B 1 4 ? 13.914 -3.938 0.549 1 53.06 4 CYS B CA 1
ATOM 869 C C . CYS B 1 4 ? 12.539 -4.27 -0.013 1 53.06 4 CYS B C 1
ATOM 871 O O . CYS B 1 4 ? 11.984 -3.504 -0.8 1 53.06 4 CYS B O 1
ATOM 873 N N . LEU B 1 5 ? 12.188 -5.762 0.033 1 57.91 5 LEU B N 1
ATOM 874 C CA . LEU B 1 5 ? 10.93 -6.355 -0.407 1 57.91 5 LEU B CA 1
ATOM 875 C C . LEU B 1 5 ? 9.914 -6.391 0.733 1 57.91 5 LEU B C 1
ATOM 877 O O . LEU B 1 5 ? 10.227 -6.855 1.831 1 57.91 5 LEU B O 1
ATOM 881 N N . GLY B 1 6 ? 8.859 -5.305 0.872 1 59.03 6 GLY B N 1
ATOM 882 C CA . GLY B 1 6 ? 7.773 -5.301 1.84 1 59.03 6 GLY B CA 1
ATOM 883 C C . GLY B 1 6 ? 7.434 -3.914 2.35 1 59.03 6 GLY B C 1
ATOM 884 O O . GLY B 1 6 ? 8.031 -2.926 1.922 1 59.03 6 GLY B O 1
ATOM 885 N N . LYS B 1 7 ? 6.5 -3.986 3.348 1 62.88 7 LYS B N 1
ATOM 886 C CA . LYS B 1 7 ? 6.074 -2.732 3.965 1 62.88 7 LYS B CA 1
ATOM 887 C C . LYS B 1 7 ? 7.137 -2.207 4.926 1 62.88 7 LYS B C 1
ATOM 889 O O . LYS B 1 7 ? 7.688 -2.965 5.727 1 62.88 7 LYS B O 1
ATOM 894 N N . THR B 1 8 ? 7.535 -1.005 4.766 1 75.5 8 THR B N 1
ATOM 895 C CA . THR B 1 8 ? 8.586 -0.425 5.602 1 75.5 8 THR B CA 1
ATOM 896 C C . THR B 1 8 ? 8.016 0.656 6.516 1 75.5 8 THR B C 1
ATOM 898 O O . THR B 1 8 ? 8.758 1.342 7.215 1 75.5 8 THR B O 1
ATOM 901 N N . VAL B 1 9 ? 6.73 0.692 6.52 1 87.44 9 VAL B N 1
ATOM 902 C CA . VAL B 1 9 ? 6.098 1.713 7.344 1 87.44 9 VAL B CA 1
ATOM 903 C C . VAL B 1 9 ? 5.145 1.054 8.344 1 87.44 9 VAL B C 1
ATOM 905 O O . VAL B 1 9 ? 4.746 -0.099 8.164 1 87.44 9 VAL B O 1
ATOM 908 N N . GLN B 1 10 ? 4.984 1.733 9.438 1 88 10 GLN B N 1
ATOM 909 C CA . GLN B 1 10 ? 3.934 1.379 10.383 1 88 10 GLN B CA 1
ATOM 910 C C . GLN B 1 10 ? 2.756 2.344 10.289 1 88 10 GLN B C 1
ATOM 912 O O . GLN B 1 10 ? 2.928 3.557 10.422 1 88 10 GLN B O 1
ATOM 917 N N . GLN B 1 11 ? 1.625 1.743 9.945 1 88.69 11 GLN B N 1
ATOM 918 C CA . GLN B 1 11 ? 0.418 2.557 9.844 1 88.69 11 GLN B CA 1
ATOM 919 C C . GLN B 1 11 ? -0.574 2.203 10.953 1 88.69 11 GLN B C 1
ATOM 921 O O . GLN B 1 11 ? -0.788 1.024 11.242 1 88.69 11 GLN B O 1
ATOM 926 N N . THR B 1 12 ? -1.119 3.285 11.547 1 89.44 12 THR B N 1
ATOM 927 C CA . THR B 1 12 ? -2.08 3.08 12.625 1 89.44 12 THR B CA 1
ATOM 928 C C . THR B 1 12 ? -3.252 4.051 12.5 1 89.44 12 THR B C 1
ATOM 930 O O . THR B 1 12 ? -3.08 5.184 12.047 1 89.44 12 THR B O 1
ATOM 933 N N . PRO B 1 13 ? -4.465 3.684 12.859 1 86.06 13 PRO B N 1
ATOM 934 C CA . PRO B 1 13 ? -4.824 2.32 13.258 1 86.06 13 PRO B CA 1
ATOM 935 C C . PRO B 1 13 ? -4.949 1.372 12.07 1 86.06 13 PRO B C 1
ATOM 937 O O . PRO B 1 13 ? -5 1.82 10.922 1 86.06 13 PRO B O 1
ATOM 940 N N . ASP B 1 14 ? -4.836 0.063 12.305 1 75.44 14 ASP B N 1
ATOM 941 C CA . ASP B 1 14 ? -4.969 -0.938 11.25 1 75.44 14 ASP B CA 1
ATOM 942 C C . ASP B 1 14 ? -6.375 -0.932 10.664 1 75.44 14 ASP B C 1
ATOM 944 O O . ASP B 1 14 ? -6.562 -1.247 9.484 1 75.44 14 ASP B O 1
ATOM 948 N N . LYS B 1 15 ? -7.301 -0.825 11.594 1 74.38 15 LYS B N 1
ATOM 949 C CA . LYS B 1 15 ? -8.703 -0.757 11.188 1 74.38 15 LYS B CA 1
ATOM 950 C C . LYS B 1 15 ? -9.422 0.39 11.891 1 74.38 15 LYS B C 1
ATOM 952 O O . LYS B 1 15 ? -9.219 0.62 13.086 1 74.38 15 LYS B O 1
ATOM 957 N N . LEU B 1 16 ? -10.117 1.144 11.109 1 74.19 16 LEU B N 1
ATOM 958 C CA . LEU B 1 16 ? -10.914 2.209 11.695 1 74.19 16 LEU B CA 1
ATOM 959 C C . LEU B 1 16 ? -12.305 2.258 11.07 1 74.19 16 LEU B C 1
ATOM 961 O O . LEU B 1 16 ? -12.438 2.189 9.844 1 74.19 16 LEU B O 1
ATOM 965 N N . ILE B 1 17 ? -13.336 2.07 11.875 1 72 17 ILE B N 1
ATOM 966 C CA . ILE B 1 17 ? -14.719 2.207 11.445 1 72 17 ILE B CA 1
ATOM 967 C C . ILE B 1 17 ? -15.297 3.525 11.953 1 72 17 ILE B C 1
ATOM 969 O O . ILE B 1 17 ? -15.242 3.809 13.156 1 72 17 ILE B O 1
ATOM 973 N N . LYS B 1 18 ? -15.633 4.336 10.992 1 74.25 18 LYS B N 1
ATOM 974 C CA . LYS B 1 18 ? -16.188 5.621 11.406 1 74.25 18 LYS B CA 1
ATOM 975 C C . LYS B 1 18 ? -17.609 5.805 10.859 1 74.25 18 LYS B C 1
ATOM 977 O O . LYS B 1 18 ? -17.969 5.227 9.836 1 74.25 18 LYS B O 1
ATOM 982 N N . ASN B 1 19 ? -18.328 6.559 11.641 1 74.94 19 ASN B N 1
ATOM 983 C CA . ASN B 1 19 ? -19.672 6.93 11.18 1 74.94 19 ASN B CA 1
ATOM 984 C C . ASN B 1 19 ? -19.625 8.055 10.156 1 74.94 19 ASN B C 1
ATOM 986 O O . ASN B 1 19 ? -18.609 8.75 10.039 1 74.94 19 ASN B O 1
ATOM 990 N N . GLN B 1 20 ? -20.688 8.109 9.469 1 76.56 20 GLN B N 1
ATOM 991 C CA . GLN B 1 20 ? -20.797 9.195 8.508 1 76.56 20 GLN B CA 1
ATOM 992 C C . GLN B 1 20 ? -20.547 10.547 9.18 1 76.56 20 GLN B C 1
ATOM 994 O O . GLN B 1 20 ? -21 10.781 10.297 1 76.56 20 GLN B O 1
ATOM 999 N N . ASP B 1 21 ? -19.734 11.438 8.523 1 77.88 21 ASP B N 1
ATOM 1000 C CA . ASP B 1 21 ? -19.469 12.828 8.891 1 77.88 21 ASP B CA 1
ATOM 1001 C C . ASP B 1 21 ? -18.422 12.914 9.992 1 77.88 21 ASP B C 1
ATOM 1003 O O . ASP B 1 21 ? -18.109 14.008 10.469 1 77.88 21 ASP B O 1
ATOM 1007 N N . GLU B 1 22 ? -18.016 11.711 10.359 1 82.56 22 GLU B N 1
ATOM 1008 C CA . GLU B 1 22 ? -16.922 11.719 11.32 1 82.56 22 GLU B CA 1
ATOM 1009 C C . GLU B 1 22 ? -15.57 11.75 10.617 1 82.56 22 GLU B C 1
ATOM 1011 O O . GLU B 1 22 ? -15.469 11.398 9.438 1 82.56 22 GLU B O 1
ATOM 1016 N N . SER B 1 23 ? -14.602 12.281 11.359 1 85.88 23 SER B N 1
ATOM 1017 C CA . SER B 1 23 ? -13.25 12.312 10.82 1 85.88 23 SER B CA 1
ATOM 1018 C C . SER B 1 23 ? -12.398 11.172 11.367 1 85.88 23 SER B C 1
ATOM 1020 O O . SER B 1 23 ? -12.617 10.719 12.492 1 85.88 23 SER B O 1
ATOM 1022 N N . ALA B 1 24 ? -11.555 10.773 10.547 1 87.62 24 ALA B N 1
ATOM 1023 C CA . ALA B 1 24 ? -10.609 9.734 10.953 1 87.62 24 ALA B CA 1
ATOM 1024 C C . ALA B 1 24 ? -9.172 10.18 10.719 1 87.62 24 ALA B C 1
ATOM 1026 O O . ALA B 1 24 ? -8.867 10.805 9.703 1 87.62 24 ALA B O 1
ATOM 1027 N N . VAL B 1 25 ? -8.312 9.836 11.727 1 90.94 25 VAL B N 1
ATOM 1028 C CA . VAL B 1 25 ? -6.902 10.188 11.578 1 90.94 25 VAL B CA 1
ATOM 1029 C C . VAL B 1 25 ? -6.066 8.914 11.43 1 90.94 25 VAL B C 1
ATOM 1031 O O . VAL B 1 25 ? -6.176 7.992 12.242 1 90.94 25 VAL B O 1
ATOM 1034 N N . LEU B 1 26 ? -5.27 8.953 10.406 1 92.06 26 LEU B N 1
ATOM 1035 C CA . LEU B 1 26 ? -4.312 7.879 10.172 1 92.06 26 LEU B CA 1
ATOM 1036 C C . LEU B 1 26 ? -2.883 8.367 10.383 1 92.06 26 LEU B C 1
ATOM 1038 O O . LEU B 1 26 ? -2.523 9.461 9.945 1 92.06 26 LEU B O 1
ATOM 1042 N N . ASN B 1 27 ? -2.129 7.539 11.031 1 93.44 27 ASN B N 1
ATOM 1043 C CA . ASN B 1 27 ? -0.731 7.871 11.289 1 93.44 27 ASN B CA 1
ATOM 1044 C C . ASN B 1 27 ? 0.214 6.91 10.57 1 93.44 27 ASN B C 1
ATOM 1046 O O . ASN B 1 27 ? -0.077 5.719 10.445 1 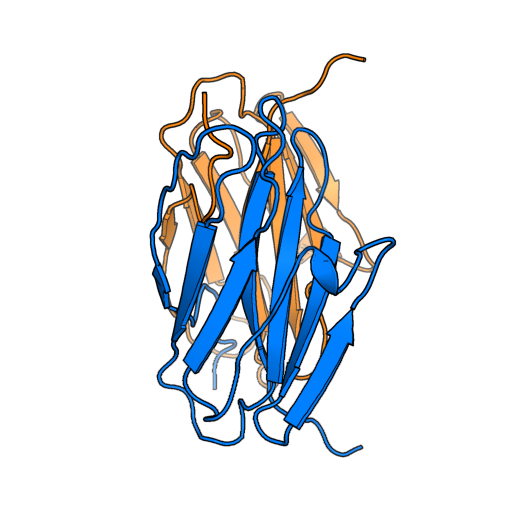93.44 27 ASN B O 1
ATOM 1050 N N . CYS B 1 28 ? 1.316 7.422 10.172 1 93.94 28 CYS B N 1
ATOM 1051 C CA . CYS B 1 28 ? 2.338 6.652 9.477 1 93.94 28 CYS B CA 1
ATOM 1052 C C . CYS B 1 28 ? 3.73 6.988 10 1 93.94 28 CYS B C 1
ATOM 1054 O O . CYS B 1 28 ? 4.078 8.164 10.125 1 93.94 28 CYS B O 1
ATOM 1056 N N . THR B 1 29 ? 4.523 5.953 10.398 1 94.25 29 THR B N 1
ATOM 1057 C CA . THR B 1 29 ? 5.883 6.145 10.891 1 94.25 29 THR B CA 1
ATOM 1058 C C . THR B 1 29 ? 6.844 5.168 10.211 1 94.25 29 THR B C 1
ATOM 1060 O O . THR B 1 29 ? 6.422 4.133 9.695 1 94.25 29 THR B O 1
ATOM 1063 N N . HIS B 1 30 ? 8.062 5.535 10.148 1 91.12 30 HIS B N 1
ATOM 1064 C CA . HIS B 1 30 ? 9.102 4.645 9.648 1 91.12 30 HIS B CA 1
ATOM 1065 C C . HIS B 1 30 ? 10.43 4.895 10.359 1 91.12 30 HIS B C 1
ATOM 1067 O O . HIS B 1 30 ? 10.602 5.922 11.016 1 91.12 30 HIS B O 1
ATOM 1073 N N . LYS B 1 31 ? 11.328 3.979 10.242 1 90.75 31 LYS B N 1
ATOM 1074 C CA . LYS B 1 31 ? 12.625 4.066 10.906 1 90.75 31 LYS B CA 1
ATOM 1075 C C . LYS B 1 31 ? 13.758 4.207 9.898 1 90.75 31 LYS B C 1
ATOM 1077 O O . LYS B 1 31 ? 14.914 3.887 10.203 1 90.75 31 LYS B O 1
ATOM 1082 N N . LYS B 1 32 ? 13.453 4.578 8.688 1 87.06 32 LYS B N 1
ATOM 1083 C CA . LYS B 1 32 ? 14.469 4.816 7.668 1 87.06 32 LYS B CA 1
ATOM 1084 C C . LYS B 1 32 ? 15.227 6.117 7.934 1 87.06 32 LYS B C 1
ATOM 1086 O O . LYS B 1 32 ? 14.914 6.836 8.883 1 87.06 32 LYS B O 1
ATOM 1091 N N . ASP B 1 33 ? 16.234 6.406 7.164 1 89.38 33 ASP B N 1
ATOM 1092 C CA . ASP B 1 33 ? 17.031 7.609 7.391 1 89.38 33 ASP B CA 1
ATOM 1093 C C . ASP B 1 33 ? 16.266 8.867 6.984 1 89.38 33 ASP B C 1
ATOM 1095 O O . ASP B 1 33 ? 15.211 8.773 6.352 1 89.38 33 ASP B O 1
ATOM 1099 N N . TYR B 1 34 ? 16.781 10 7.344 1 92.06 34 TYR B N 1
ATOM 1100 C CA . TYR B 1 34 ? 16.078 11.273 7.207 1 92.06 34 TYR B CA 1
ATOM 1101 C C . TYR B 1 34 ? 15.828 11.602 5.738 1 92.06 34 TYR B C 1
ATOM 1103 O O . TYR B 1 34 ? 15.031 12.492 5.422 1 92.06 34 TYR B O 1
ATOM 1111 N N . SER B 1 35 ? 16.578 10.953 4.828 1 89.25 35 SER B N 1
ATOM 1112 C CA . SER B 1 35 ? 16.391 11.25 3.41 1 89.25 35 SER B CA 1
ATOM 1113 C C . SER B 1 35 ? 15.055 10.727 2.904 1 89.25 35 SER B C 1
ATOM 1115 O O . SER B 1 35 ? 14.594 11.117 1.828 1 89.25 35 SER B O 1
ATOM 1117 N N . PHE B 1 36 ? 14.422 9.805 3.646 1 90.69 36 PHE B N 1
ATOM 1118 C CA . PHE B 1 36 ? 13.078 9.336 3.332 1 90.69 36 PHE B CA 1
ATOM 1119 C C . PHE B 1 36 ? 12.031 10.32 3.848 1 90.69 36 PHE B C 1
ATOM 1121 O O . PHE B 1 36 ? 11.234 9.984 4.727 1 90.69 36 PHE B O 1
ATOM 1128 N N . ASN B 1 37 ? 12.031 11.57 3.242 1 93.56 37 ASN B N 1
ATOM 1129 C CA . ASN B 1 37 ? 11.242 12.672 3.781 1 93.56 37 ASN B CA 1
ATOM 1130 C C . ASN B 1 37 ? 9.953 12.875 2.992 1 93.56 37 ASN B C 1
ATOM 1132 O O . ASN B 1 37 ? 9.172 13.789 3.287 1 93.56 37 ASN B O 1
ATOM 1136 N N . GLN B 1 38 ? 9.758 12.047 1.965 1 93.94 38 GLN B N 1
ATOM 1137 C CA . GLN B 1 38 ? 8.539 12.125 1.177 1 93.94 38 GLN B CA 1
ATOM 1138 C C . GLN B 1 38 ? 7.547 11.039 1.598 1 93.94 38 GLN B C 1
ATOM 1140 O O . GLN B 1 38 ? 7.93 9.891 1.815 1 93.94 38 GLN B O 1
ATOM 1145 N N . MET B 1 39 ? 6.277 11.414 1.746 1 94.69 39 MET B N 1
ATOM 1146 C CA . MET B 1 39 ? 5.223 10.477 2.117 1 94.69 39 MET B CA 1
ATOM 1147 C C . MET B 1 39 ? 4.066 10.539 1.124 1 94.69 39 MET B C 1
ATOM 1149 O O . MET B 1 39 ? 3.656 11.625 0.708 1 94.69 39 MET B O 1
ATOM 1153 N N . TYR B 1 40 ? 3.586 9.422 0.779 1 93.19 40 TYR B N 1
ATOM 1154 C CA . TYR B 1 40 ? 2.482 9.266 -0.163 1 93.19 40 TYR B CA 1
ATOM 1155 C C . TYR B 1 40 ? 1.3 8.562 0.494 1 93.19 40 TYR B C 1
ATOM 1157 O O . TYR B 1 40 ? 1.471 7.551 1.174 1 93.19 40 TYR B O 1
ATOM 1165 N N . TRP B 1 41 ? 0.136 9.125 0.271 1 92.81 41 TRP B N 1
ATOM 1166 C CA . TRP B 1 41 ? -1.1 8.531 0.765 1 92.81 41 TRP B CA 1
ATOM 1167 C C . TRP B 1 41 ? -1.975 8.055 -0.391 1 92.81 41 TRP B C 1
ATOM 1169 O O . TRP B 1 41 ? -2.268 8.82 -1.312 1 92.81 41 TRP B O 1
ATOM 1179 N N . TYR B 1 42 ? -2.324 6.781 -0.22 1 91.62 42 TYR B N 1
ATOM 1180 C CA . TYR B 1 42 ? -3.141 6.16 -1.258 1 91.62 42 TYR B CA 1
ATOM 1181 C C . TYR B 1 42 ? -4.512 5.773 -0.714 1 91.62 42 TYR B C 1
ATOM 1183 O O . TYR B 1 42 ? -4.66 5.52 0.484 1 91.62 42 TYR B O 1
ATOM 1191 N N . GLN B 1 43 ? -5.438 5.73 -1.655 1 89 43 GLN B N 1
ATOM 1192 C CA . GLN B 1 43 ? -6.789 5.285 -1.344 1 89 43 GLN B CA 1
ATOM 1193 C C . GLN B 1 43 ? -7.23 4.168 -2.289 1 89 43 GLN B C 1
ATOM 1195 O O . GLN B 1 43 ? -6.984 4.234 -3.494 1 89 43 GLN B O 1
ATOM 1200 N N . GLN B 1 44 ? -7.781 3.152 -1.665 1 86.69 44 GLN B N 1
ATOM 1201 C CA . GLN B 1 44 ? -8.398 2.109 -2.477 1 86.69 44 GLN B CA 1
ATOM 1202 C C . GLN B 1 44 ? -9.891 1.989 -2.174 1 86.69 44 GLN B C 1
ATOM 1204 O O . GLN B 1 44 ? -10.273 1.651 -1.052 1 86.69 44 GLN B O 1
ATOM 1209 N N . ARG B 1 45 ? -10.633 2.264 -3.143 1 84 45 ARG B N 1
ATOM 1210 C CA . ARG B 1 45 ? -12.07 2.045 -3.031 1 84 45 ARG B CA 1
ATOM 1211 C C . ARG B 1 45 ? -12.438 0.621 -3.436 1 84 45 ARG B C 1
ATOM 1213 O O . ARG B 1 45 ? -11.688 -0.043 -4.148 1 84 45 ARG B O 1
ATOM 1220 N N . PRO B 1 46 ? -13.617 0.2 -2.883 1 80.94 46 PRO B N 1
ATOM 1221 C CA . PRO B 1 46 ? -14.023 -1.168 -3.211 1 80.94 46 PRO B CA 1
ATOM 1222 C C . PRO B 1 46 ? -14.078 -1.426 -4.715 1 80.94 46 PRO B C 1
ATOM 1224 O O . PRO B 1 46 ? -14.695 -0.657 -5.457 1 80.94 46 PRO B O 1
ATOM 1227 N N . GLY B 1 47 ? -13.375 -2.508 -5.07 1 81.56 47 GLY B N 1
ATOM 1228 C CA . GLY B 1 47 ? -13.406 -2.908 -6.469 1 81.56 47 GLY B CA 1
ATOM 1229 C C . GLY B 1 47 ? -12.445 -2.121 -7.34 1 81.56 47 GLY B C 1
ATOM 1230 O O . GLY B 1 47 ? -12.453 -2.268 -8.562 1 81.56 47 GLY B O 1
ATOM 1231 N N . GLN B 1 48 ? -11.672 -1.269 -6.793 1 85.94 48 GLN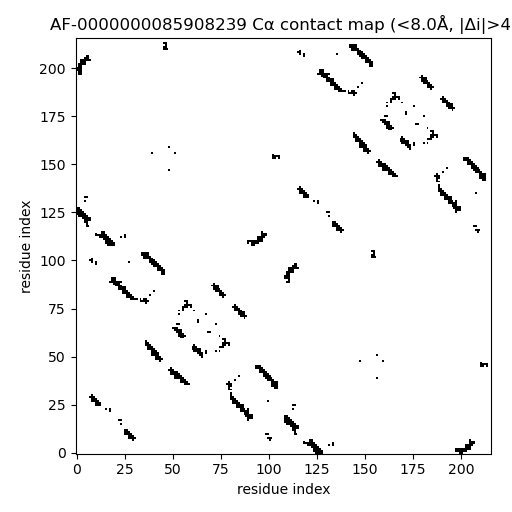 B N 1
ATOM 1232 C CA . GLN B 1 48 ? -10.766 -0.408 -7.547 1 85.94 48 GLN B CA 1
ATOM 1233 C C . GLN B 1 48 ? -9.32 -0.615 -7.113 1 85.94 48 GLN B C 1
ATOM 1235 O O . GLN B 1 48 ? -9.055 -1.242 -6.086 1 85.94 48 GLN B O 1
ATOM 1240 N N . THR B 1 49 ? -8.398 -0.134 -7.934 1 89.62 49 THR B N 1
ATOM 1241 C CA . THR B 1 49 ? -6.984 -0.163 -7.586 1 89.62 49 THR B CA 1
ATOM 1242 C C . THR B 1 49 ? -6.617 1.039 -6.723 1 89.62 49 THR B C 1
ATOM 1244 O O . THR B 1 49 ? -7.41 1.972 -6.574 1 89.62 49 THR B O 1
ATOM 1247 N N . MET B 1 50 ? -5.512 1.003 -6.109 1 89.62 50 MET B N 1
ATOM 1248 C CA . MET B 1 50 ? -5.031 2.102 -5.277 1 89.62 50 MET B CA 1
ATOM 1249 C C . MET B 1 50 ? -4.723 3.332 -6.121 1 89.62 50 MET B C 1
ATOM 1251 O O . MET B 1 50 ? -4.156 3.217 -7.211 1 89.62 50 MET B O 1
ATOM 1255 N N . THR B 1 51 ? -5.117 4.484 -5.656 1 90.88 51 THR B N 1
ATOM 1256 C CA . THR B 1 51 ? -4.805 5.758 -6.297 1 90.88 51 THR B CA 1
ATOM 1257 C C . THR B 1 51 ? -4.109 6.695 -5.316 1 90.88 51 THR B C 1
ATOM 1259 O O . THR B 1 51 ? -4.43 6.703 -4.125 1 90.88 51 THR B O 1
ATOM 1262 N N . LEU B 1 52 ? -3.232 7.48 -5.836 1 93.12 52 LEU B N 1
ATOM 1263 C CA . LEU B 1 52 ? -2.578 8.5 -5.016 1 93.12 52 LEU B CA 1
ATOM 1264 C C . LEU B 1 52 ? -3.529 9.656 -4.723 1 93.12 52 LEU B C 1
ATOM 1266 O O . LEU B 1 52 ? -4.105 10.242 -5.645 1 93.12 52 LEU B O 1
ATOM 1270 N N . ILE B 1 53 ? -3.67 10.031 -3.475 1 92.44 53 ILE B N 1
ATOM 1271 C CA . ILE B 1 53 ? -4.609 11.102 -3.158 1 92.44 53 ILE B CA 1
ATOM 1272 C C . ILE B 1 53 ? -3.855 12.297 -2.568 1 92.44 53 ILE B C 1
ATOM 1274 O O . ILE B 1 53 ? -4.246 13.445 -2.771 1 92.44 53 ILE B O 1
ATOM 1278 N N . MET B 1 54 ? -2.779 12.008 -1.833 1 93.38 54 MET B N 1
ATOM 1279 C CA . MET B 1 54 ? -2.029 13.102 -1.232 1 93.38 54 MET B CA 1
ATOM 1280 C C . MET B 1 54 ? -0.533 12.812 -1.246 1 93.38 54 MET B C 1
ATOM 1282 O O . MET B 1 54 ? -0.117 11.664 -1.069 1 93.38 54 MET B O 1
ATOM 1286 N N . PHE B 1 55 ? 0.239 13.875 -1.448 1 92.75 55 PHE B N 1
ATOM 1287 C CA . PHE B 1 55 ? 1.689 13.883 -1.299 1 92.75 55 PHE B CA 1
ATOM 1288 C C . PHE B 1 55 ? 2.115 14.906 -0.247 1 92.75 55 PHE B C 1
ATOM 1290 O O . PHE B 1 55 ? 1.574 16.016 -0.189 1 92.75 55 PHE B O 1
ATOM 1297 N N . THR B 1 56 ? 3.045 14.492 0.65 1 93.94 56 THR B N 1
ATOM 1298 C CA . THR B 1 56 ? 3.631 15.422 1.612 1 93.94 56 THR B CA 1
ATOM 1299 C C . THR B 1 56 ? 5.137 15.219 1.717 1 93.94 56 THR B C 1
ATOM 1301 O O . THR B 1 56 ? 5.641 14.125 1.427 1 93.94 56 THR B O 1
ATOM 1304 N N . SER B 1 57 ? 5.844 16.266 2.111 1 94.44 57 SER B N 1
ATOM 1305 C CA . SER B 1 57 ? 7.262 16.203 2.451 1 94.44 57 SER B CA 1
ATOM 1306 C C . SER B 1 57 ? 7.555 16.984 3.732 1 94.44 57 SER B C 1
ATOM 1308 O O . SER B 1 57 ? 6.875 17.969 4.043 1 94.44 57 SER B O 1
ATOM 1310 N N . SER B 1 58 ? 8.516 16.531 4.469 1 93.88 58 SER B N 1
ATOM 1311 C CA . SER B 1 58 ? 8.891 17.234 5.691 1 93.88 58 SER B CA 1
ATOM 1312 C C . SER B 1 58 ? 9.477 18.609 5.379 1 93.88 58 SER B C 1
ATOM 1314 O O . SER B 1 58 ? 9.719 19.406 6.285 1 93.88 58 SER B O 1
ATOM 1316 N N . LEU B 1 59 ? 9.719 18.875 4.164 1 89.5 59 LEU B N 1
ATOM 1317 C CA . LEU B 1 59 ? 10.188 20.188 3.742 1 89.5 59 LEU B CA 1
ATOM 1318 C C . LEU B 1 59 ? 9.016 21.094 3.414 1 89.5 59 LEU B C 1
ATOM 1320 O O . LEU B 1 59 ? 9.141 22.016 2.6 1 89.5 59 LEU B O 1
ATOM 1324 N N . ASN B 1 60 ? 7.855 20.766 3.969 1 82.31 60 ASN B N 1
ATOM 1325 C CA . ASN B 1 60 ? 6.641 21.562 3.922 1 82.31 60 ASN B CA 1
ATOM 1326 C C . ASN B 1 60 ? 6.055 21.625 2.514 1 82.31 60 ASN B C 1
ATOM 1328 O O . ASN B 1 60 ? 5.633 22.688 2.049 1 82.31 60 ASN B O 1
ATOM 1332 N N . SER B 1 61 ? 6.09 20.672 1.854 1 88.38 61 SER B N 1
ATOM 1333 C CA . SER B 1 61 ? 5.422 20.531 0.565 1 88.38 61 SER B CA 1
ATOM 1334 C C . SER B 1 61 ? 4.277 19.531 0.642 1 88.38 61 SER B C 1
ATOM 1336 O O . SER B 1 61 ? 4.422 18.469 1.248 1 88.38 61 SER B O 1
ATOM 1338 N N . LYS B 1 62 ? 3.115 19.953 0.186 1 89.31 62 LYS B N 1
ATOM 1339 C CA . LYS B 1 62 ? 1.97 19.047 0.085 1 89.31 62 LYS B CA 1
ATOM 1340 C C . LYS B 1 62 ? 1.208 19.281 -1.219 1 89.31 62 LYS B C 1
ATOM 1342 O O . LYS B 1 62 ? 1.095 20.406 -1.69 1 89.31 62 LYS B O 1
ATOM 1347 N N . HIS B 1 63 ? 0.839 18.266 -1.799 1 89.06 63 HIS B N 1
ATOM 1348 C CA . HIS B 1 63 ? 0.094 18.281 -3.053 1 89.06 63 HIS B CA 1
ATOM 1349 C C . HIS B 1 63 ? -0.994 17.219 -3.064 1 89.06 63 HIS B C 1
ATOM 1351 O O . HIS B 1 63 ? -0.739 16.062 -2.711 1 89.06 63 HIS B O 1
ATOM 1357 N N . GLY B 1 64 ? -2.244 17.562 -3.428 1 89.62 64 GLY B N 1
ATOM 1358 C CA . GLY B 1 64 ? -3.334 16.609 -3.623 1 89.62 64 GLY B CA 1
ATOM 1359 C C . GLY B 1 64 ? -3.449 16.125 -5.055 1 89.62 64 GLY B C 1
ATOM 1360 O O . GLY B 1 64 ? -3.133 16.859 -5.996 1 89.62 64 GLY B O 1
ATOM 1361 N N . TYR B 1 65 ? -3.783 14.93 -5.121 1 86.5 65 TYR B N 1
ATOM 1362 C CA . TYR B 1 65 ? -3.982 14.344 -6.441 1 86.5 65 TYR B CA 1
ATOM 1363 C C . TYR B 1 65 ? -5.434 13.914 -6.637 1 86.5 65 TYR B C 1
ATOM 1365 O O . TYR B 1 65 ? -6.199 13.844 -5.672 1 86.5 65 TY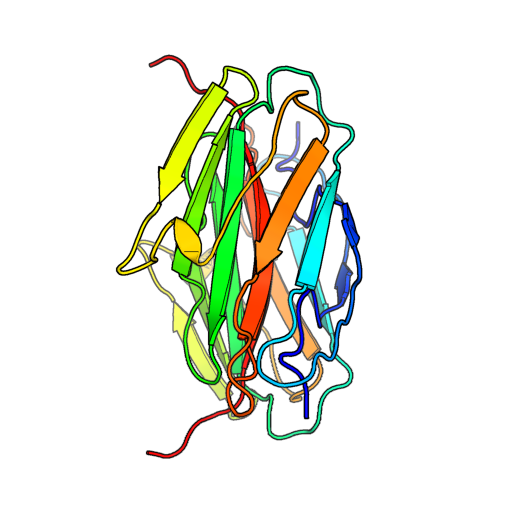R B O 1
ATOM 1373 N N . SER B 1 66 ? -5.43 13.422 -7.789 1 71.81 66 SER B N 1
ATOM 1374 C CA . SER B 1 66 ? -6.773 12.961 -8.125 1 71.81 66 SER B CA 1
ATOM 1375 C C . SER B 1 66 ? -7.828 13.961 -7.656 1 71.81 66 SER B C 1
ATOM 1377 O O . SER B 1 66 ? -7.52 15.117 -7.383 1 71.81 66 SER B O 1
ATOM 1379 N N . ASP B 1 67 ? -9.086 13.984 -8.031 1 67.75 67 ASP B N 1
ATOM 1380 C CA . ASP B 1 67 ? -10.195 14.867 -7.688 1 67.75 67 ASP B CA 1
ATOM 1381 C C . ASP B 1 67 ? -10.359 14.984 -6.176 1 67.75 67 ASP B C 1
ATOM 1383 O O . ASP B 1 67 ? -11.445 15.289 -5.684 1 67.75 67 ASP B O 1
ATOM 1387 N N . SER B 1 68 ? -9.094 14.727 -5.617 1 70.81 68 SER B N 1
ATOM 1388 C CA . SER B 1 68 ? -9.211 14.789 -4.164 1 70.81 68 SER B CA 1
ATOM 1389 C C . SER B 1 68 ? -9.25 16.234 -3.678 1 70.81 68 SER B C 1
ATOM 1391 O O . SER B 1 68 ? -8.555 17.094 -4.219 1 70.81 68 SER B O 1
ATOM 1393 N N . ASP B 1 69 ? -10.18 16.578 -2.922 1 71.38 69 ASP B N 1
ATOM 1394 C CA . ASP B 1 69 ? -10.312 17.875 -2.254 1 71.38 69 ASP B CA 1
ATOM 1395 C C . ASP B 1 69 ? -9.406 17.953 -1.031 1 71.38 69 ASP B C 1
ATOM 1397 O O . ASP B 1 69 ? -9.555 17.188 -0.084 1 71.38 69 ASP B O 1
ATOM 1401 N N . PRO B 1 70 ? -8.461 18.891 -1.158 1 71.12 70 PRO B N 1
ATOM 1402 C CA . PRO B 1 70 ? -7.574 19.016 -0.001 1 71.12 70 PRO B CA 1
ATOM 1403 C C . PRO B 1 70 ? -8.336 19.172 1.313 1 71.12 70 PRO B C 1
ATOM 1405 O O . PRO B 1 70 ? -7.812 18.828 2.377 1 71.12 70 PRO B O 1
ATOM 1408 N N . ASN B 1 71 ? -9.484 19.734 1.271 1 78.25 71 ASN B N 1
ATOM 1409 C CA . ASN B 1 71 ? -10.281 19.875 2.488 1 78.25 71 ASN B CA 1
ATOM 1410 C C . ASN B 1 71 ? -10.789 18.531 2.992 1 78.25 71 ASN B C 1
ATOM 1412 O O . ASN B 1 71 ? -11.164 18.406 4.16 1 78.25 71 ASN B O 1
ATOM 1416 N N . GLU B 1 72 ? -10.758 17.688 2.135 1 84.38 72 GLU B N 1
ATOM 1417 C CA . GLU B 1 72 ? -11.203 16.359 2.52 1 84.38 72 GLU B CA 1
ATOM 1418 C C . GLU B 1 72 ? -10.062 15.555 3.152 1 84.38 72 GLU B C 1
ATOM 1420 O O . GLU B 1 72 ? -10.305 14.688 3.996 1 84.38 72 GLU B O 1
ATOM 1425 N N . PHE B 1 73 ? -8.852 15.961 2.779 1 90.19 73 PHE B N 1
ATOM 1426 C CA . PHE B 1 73 ? -7.734 15.125 3.201 1 90.19 73 PHE B CA 1
ATOM 1427 C C . PHE B 1 73 ? -6.609 15.977 3.777 1 90.19 73 PHE B C 1
ATOM 1429 O O . PHE B 1 73 ? -5.484 15.953 3.271 1 90.19 73 PHE B O 1
ATOM 1436 N N . PRO B 1 74 ? -6.906 16.672 4.918 1 92 74 PRO B N 1
ATOM 1437 C CA . PRO B 1 74 ? -5.785 17.375 5.559 1 92 74 PRO B CA 1
ATOM 1438 C C . PRO B 1 74 ? -4.637 16.438 5.922 1 92 74 PRO B C 1
ATOM 1440 O O . PRO B 1 74 ? -4.871 15.297 6.34 1 92 74 PRO B O 1
ATOM 1443 N N . VAL B 1 75 ? -3.396 16.891 5.672 1 93.75 75 VAL B N 1
ATOM 1444 C CA . VAL B 1 75 ? -2.213 16.078 5.977 1 93.75 75 VAL B CA 1
ATOM 1445 C C . VAL B 1 75 ? -1.233 16.906 6.809 1 93.75 75 VAL B C 1
ATOM 1447 O O . VAL B 1 75 ? -1.212 18.141 6.719 1 93.75 75 VAL B O 1
ATOM 1450 N N . ILE B 1 76 ? -0.514 16.219 7.68 1 94.94 76 ILE B N 1
ATOM 1451 C CA . ILE B 1 76 ? 0.537 16.828 8.484 1 94.94 76 ILE B CA 1
ATOM 1452 C C . ILE B 1 76 ? 1.811 15.984 8.398 1 94.94 76 ILE B C 1
ATOM 1454 O O . ILE B 1 76 ? 1.773 14.766 8.578 1 94.94 76 ILE B O 1
ATOM 1458 N N . LYS B 1 77 ? 2.887 16.594 8 1 96.5 77 LYS B N 1
ATOM 1459 C CA . LYS B 1 77 ? 4.223 16.016 8.086 1 96.5 77 LYS B CA 1
ATOM 1460 C C . LYS B 1 77 ? 5.27 17.078 8.406 1 96.5 77 LYS B C 1
ATOM 1462 O O . LYS B 1 77 ? 5.648 17.859 7.543 1 96.5 77 LYS B O 1
ATOM 1467 N N . THR B 1 78 ? 5.797 17.047 9.602 1 95.5 78 THR B N 1
ATOM 1468 C CA . THR B 1 78 ? 6.73 18.078 10.039 1 95.5 78 THR B CA 1
ATOM 1469 C C . THR B 1 78 ? 8.125 17.484 10.25 1 95.5 78 THR B C 1
ATOM 1471 O O . THR B 1 78 ? 9.109 18.234 10.352 1 95.5 78 THR B O 1
ATOM 1474 N N . VAL B 1 79 ? 8.203 16.109 10.391 1 96.5 79 VAL B N 1
ATOM 1475 C CA . VAL B 1 79 ? 9.484 15.422 10.508 1 96.5 79 VAL B CA 1
ATOM 1476 C C . VAL B 1 79 ? 9.555 14.297 9.477 1 96.5 79 VAL B C 1
ATOM 1478 O O . VAL B 1 79 ? 8.523 13.758 9.062 1 96.5 79 VAL B O 1
ATOM 1481 N N . PRO B 1 80 ? 10.672 13.883 9.07 1 95.44 80 PRO B N 1
ATOM 1482 C CA . PRO B 1 80 ? 10.805 12.844 8.047 1 95.44 80 PRO B CA 1
ATOM 1483 C C . PRO B 1 80 ? 10.156 11.523 8.461 1 95.44 80 PRO B C 1
ATOM 1485 O O . PRO B 1 80 ? 9.578 10.82 7.621 1 95.44 80 PRO B O 1
ATOM 1488 N N . GLU B 1 81 ? 10.117 11.141 9.75 1 96.25 81 GLU B N 1
ATOM 1489 C CA . GLU B 1 81 ? 9.828 9.789 10.219 1 96.25 81 GLU B CA 1
ATOM 1490 C C . GLU B 1 81 ? 8.328 9.57 10.383 1 96.25 81 GLU B C 1
ATOM 1492 O O . GLU B 1 81 ? 7.879 8.438 10.562 1 96.25 81 GLU B O 1
ATOM 1497 N N . SER B 1 82 ? 7.617 10.703 10.312 1 96.75 82 SER B N 1
ATOM 1498 C CA . SER B 1 82 ? 6.211 10.508 10.641 1 96.75 82 SER B CA 1
ATOM 1499 C C . SER B 1 82 ? 5.32 11.453 9.844 1 96.75 82 SER B C 1
ATOM 1501 O O . SER B 1 82 ? 5.766 12.516 9.398 1 96.75 82 SER B O 1
ATOM 1503 N N . GLY B 1 83 ? 4.066 11.047 9.664 1 96.5 83 GLY B N 1
ATOM 1504 C CA . GLY B 1 83 ? 3.016 11.844 9.055 1 96.5 83 GLY B CA 1
ATOM 1505 C C . GLY B 1 83 ? 1.622 11.328 9.367 1 96.5 83 GLY B C 1
ATOM 1506 O O . GLY B 1 83 ? 1.467 10.227 9.906 1 96.5 83 GLY B O 1
ATOM 1507 N N . SER B 1 84 ? 0.659 12.211 9.117 1 95.31 84 SER B N 1
ATOM 1508 C CA . SER B 1 84 ? -0.723 11.812 9.359 1 95.31 84 SER B CA 1
ATOM 1509 C C . SER B 1 84 ? -1.647 12.32 8.258 1 95.31 84 SER B C 1
ATOM 1511 O O . SER B 1 84 ? -1.378 13.352 7.637 1 95.31 84 SER B O 1
ATOM 1513 N N . LEU B 1 85 ? -2.646 11.586 8.07 1 93.5 85 LEU B N 1
ATOM 1514 C CA . LEU B 1 85 ? -3.746 11.945 7.18 1 93.5 85 LEU B CA 1
ATOM 1515 C C . LEU B 1 85 ? -5.074 11.93 7.926 1 93.5 85 LEU B C 1
ATOM 1517 O O . LEU B 1 85 ? -5.395 10.961 8.617 1 93.5 85 LEU B O 1
ATOM 1521 N N . THR B 1 86 ? -5.797 13.023 7.832 1 91.69 86 THR B N 1
ATOM 1522 C CA . THR B 1 86 ? -7.168 13.062 8.328 1 91.69 86 THR B CA 1
ATOM 1523 C C . THR B 1 86 ? -8.156 12.875 7.184 1 91.69 86 THR B C 1
ATOM 1525 O O . THR B 1 86 ? -8.031 13.5 6.129 1 91.69 86 THR B O 1
ATOM 1528 N N . VAL B 1 87 ? -9 11.977 7.344 1 89.44 87 VAL B N 1
ATOM 1529 C CA . VAL B 1 87 ? -10.086 11.781 6.391 1 89.44 87 VAL B CA 1
ATOM 1530 C C . VAL B 1 87 ? -11.367 12.398 6.938 1 89.44 87 VAL B C 1
ATOM 1532 O O . VAL B 1 87 ? -11.969 11.867 7.875 1 89.44 87 VAL B O 1
ATOM 1535 N N . ASN B 1 88 ? -11.719 13.445 6.199 1 86.25 88 ASN B N 1
ATOM 1536 C CA . ASN B 1 88 ? -12.93 14.133 6.625 1 86.25 88 ASN B CA 1
ATOM 1537 C C . ASN B 1 88 ? -14.164 13.586 5.91 1 86.25 88 ASN B C 1
ATOM 1539 O O . ASN B 1 88 ? -14.078 13.156 4.758 1 86.25 88 ASN B O 1
ATOM 1543 N N . ASN B 1 89 ? -15.328 13.688 6.5 1 77.62 89 ASN B N 1
ATOM 1544 C CA . ASN B 1 89 ? -16.641 13.391 5.93 1 77.62 89 ASN B CA 1
ATOM 1545 C C . ASN B 1 89 ? -16.688 11.984 5.344 1 77.62 89 ASN B C 1
ATOM 1547 O O . ASN B 1 89 ? -17.094 11.797 4.195 1 77.62 89 ASN B O 1
ATOM 1551 N N . VAL B 1 90 ? -16.219 11.031 6.164 1 72.5 90 VAL B N 1
ATOM 1552 C CA . VAL B 1 90 ? -16.266 9.641 5.727 1 72.5 90 VAL B CA 1
ATOM 1553 C C . VAL B 1 90 ? -17.672 9.281 5.273 1 72.5 90 VAL B C 1
ATOM 1555 O O . VAL B 1 90 ? -18.641 9.562 5.973 1 72.5 90 VAL B O 1
ATOM 1558 N N . GLU B 1 91 ? -17.766 9.07 3.967 1 68.31 91 GLU B N 1
ATOM 1559 C CA . GLU B 1 91 ? -19.078 8.688 3.445 1 68.31 91 GLU B CA 1
ATOM 1560 C C . GLU B 1 91 ? -19.484 7.293 3.918 1 68.31 91 GLU B C 1
ATOM 1562 O O . GLU B 1 91 ? -18.641 6.398 4 1 68.31 91 GLU B O 1
ATOM 1567 N N . SER B 1 92 ? -20.625 7.246 4.492 1 58.59 92 SER B N 1
ATOM 1568 C CA . SER B 1 92 ? -21.188 6.082 5.176 1 58.59 92 SER B CA 1
ATOM 1569 C C . SER B 1 92 ? -20.984 4.812 4.355 1 58.59 92 SER B C 1
ATOM 1571 O O . SER B 1 92 ? -20.688 3.752 4.906 1 58.59 92 SER B O 1
ATOM 1573 N N . ASP B 1 93 ? -21.234 4.855 3.033 1 58.12 93 ASP B N 1
ATOM 1574 C CA . ASP B 1 93 ? -21.344 3.592 2.312 1 58.12 93 ASP B CA 1
ATOM 1575 C C . ASP B 1 93 ? -20.031 3.262 1.595 1 58.12 93 ASP B C 1
ATOM 1577 O O . ASP B 1 93 ? -19.922 2.211 0.96 1 58.12 93 ASP B O 1
ATOM 1581 N N . ASP B 1 94 ? -19.125 4.172 1.91 1 62.59 94 ASP B N 1
ATOM 1582 C CA . ASP B 1 94 ? -17.938 3.885 1.104 1 62.59 94 ASP B CA 1
ATOM 1583 C C . ASP B 1 94 ? -16.781 3.381 1.975 1 62.59 94 ASP B C 1
ATOM 1585 O O . ASP B 1 94 ? -16.438 4.016 2.971 1 62.59 94 ASP B O 1
ATOM 1589 N N . SER B 1 95 ? -16.594 2.09 1.887 1 74.88 95 SER B N 1
ATOM 1590 C CA . SER B 1 95 ? -15.469 1.456 2.566 1 74.88 95 SER B CA 1
ATOM 1591 C C . SER B 1 95 ? -14.18 1.624 1.771 1 74.88 95 SER B C 1
ATOM 1593 O O . SER B 1 95 ? -14.125 1.297 0.584 1 74.88 95 SER B O 1
ATOM 1595 N N . ALA B 1 96 ? -13.367 2.598 2.17 1 82.81 96 ALA B N 1
ATOM 1596 C CA . ALA B 1 96 ? -12.07 2.729 1.509 1 82.81 96 ALA B CA 1
ATOM 1597 C C . ALA B 1 96 ? -10.93 2.365 2.459 1 82.81 96 ALA B C 1
ATOM 1599 O O . ALA B 1 96 ? -11.055 2.527 3.676 1 82.81 96 ALA B O 1
ATOM 1600 N N . VAL B 1 97 ? -9.914 1.813 1.833 1 85.44 97 VAL B N 1
ATOM 1601 C CA . VAL B 1 97 ? -8.703 1.558 2.596 1 85.44 97 VAL B CA 1
ATOM 1602 C C . VAL B 1 97 ? -7.641 2.6 2.24 1 85.44 97 VAL B C 1
ATOM 1604 O O . VAL B 1 97 ? -7.512 2.992 1.079 1 85.44 97 VAL B O 1
ATOM 1607 N N . TYR B 1 98 ? -6.875 2.943 3.248 1 87.56 98 TYR B N 1
ATOM 1608 C CA . TYR B 1 98 ? -5.844 3.951 3.041 1 87.56 98 TYR B CA 1
ATOM 1609 C C . TYR B 1 98 ? -4.465 3.393 3.375 1 87.56 98 TYR B C 1
ATOM 1611 O O . TYR B 1 98 ? -4.305 2.652 4.348 1 87.56 98 TYR B O 1
ATOM 1619 N N . PHE B 1 99 ? -3.471 3.838 2.547 1 88.69 99 PHE B N 1
ATOM 1620 C CA . PHE B 1 99 ? -2.1 3.367 2.688 1 88.69 99 PHE B CA 1
ATOM 1621 C C . PHE B 1 99 ? -1.118 4.531 2.625 1 88.69 99 PHE B C 1
ATOM 1623 O O . PHE B 1 99 ? -1.329 5.488 1.877 1 88.69 99 PHE B O 1
ATOM 1630 N N . CYS B 1 100 ? -0.078 4.355 3.412 1 92.12 100 CYS B N 1
ATOM 1631 C CA . CYS B 1 100 ? 1.002 5.328 3.291 1 92.12 100 CYS B CA 1
ATOM 1632 C C . CYS B 1 100 ? 2.293 4.656 2.842 1 92.12 100 CYS B C 1
ATOM 1634 O O . CYS B 1 100 ? 2.516 3.479 3.121 1 92.12 100 CYS B O 1
ATOM 1636 N N . SER B 1 101 ? 3.031 5.297 2.146 1 91.25 101 SER B N 1
ATOM 1637 C CA . SER B 1 101 ? 4.375 4.891 1.748 1 91.25 101 SER B CA 1
ATOM 1638 C C . SER B 1 101 ? 5.34 6.07 1.786 1 91.25 101 SER B C 1
ATOM 1640 O O . SER B 1 101 ? 4.918 7.23 1.77 1 91.25 101 SER B O 1
ATOM 1642 N N . VAL B 1 102 ? 6.641 5.734 1.883 1 92.19 102 VAL B N 1
ATOM 1643 C CA . VAL B 1 102 ? 7.637 6.801 1.966 1 92.19 102 VAL B CA 1
ATOM 1644 C C . VAL B 1 102 ? 8.719 6.582 0.909 1 92.19 102 VAL B C 1
ATOM 1646 O O . VAL B 1 102 ? 8.922 5.457 0.449 1 92.19 102 VAL B O 1
ATOM 1649 N N . SER B 1 103 ? 9.305 7.648 0.533 1 89.31 103 SER B N 1
ATOM 1650 C CA . SER B 1 103 ? 10.375 7.586 -0.454 1 89.31 103 SER B CA 1
ATOM 1651 C C . SER B 1 103 ? 11.406 8.688 -0.222 1 89.31 103 SER B C 1
ATOM 1653 O O . SER B 1 103 ? 11.125 9.672 0.469 1 89.31 103 SER B O 1
ATOM 1655 N N . LYS B 1 104 ? 12.617 8.438 -0.769 1 87.19 104 LYS B N 1
ATOM 1656 C CA . LYS B 1 104 ? 13.648 9.477 -0.766 1 87.19 104 LYS B CA 1
ATOM 1657 C C . LYS B 1 104 ? 13.344 10.555 -1.799 1 87.19 104 LYS B C 1
ATOM 1659 O O . LYS B 1 104 ? 12.633 10.305 -2.777 1 87.19 104 LYS B O 1
ATOM 1664 N N . HIS B 1 105 ? 13.82 11.703 -1.438 1 79 105 HIS B N 1
ATOM 1665 C CA . HIS B 1 105 ? 13.789 12.734 -2.467 1 79 105 HIS B CA 1
ATOM 1666 C C . HIS B 1 105 ? 14.898 12.523 -3.492 1 79 105 HIS B C 1
ATOM 1668 O O . HIS B 1 105 ? 16.062 12.367 -3.127 1 79 105 HIS B O 1
ATOM 1674 N N . THR B 1 106 ? 14.648 11.875 -4.652 1 61.72 106 THR B N 1
ATOM 1675 C CA . THR B 1 106 ? 15.734 11.734 -5.617 1 61.72 106 THR B CA 1
ATOM 1676 C C . THR B 1 106 ? 15.984 13.055 -6.348 1 61.72 106 THR 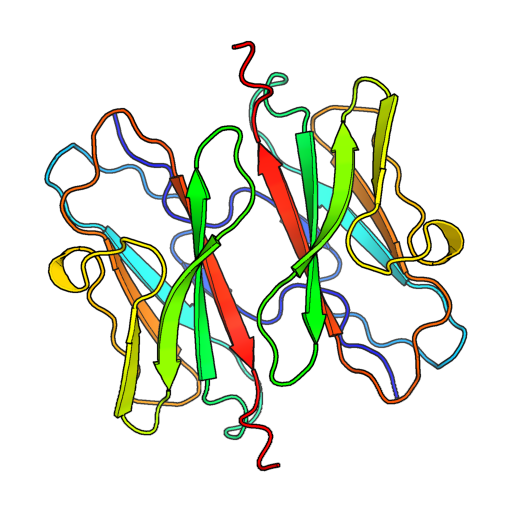B C 1
ATOM 1678 O O . THR B 1 106 ? 15.055 13.664 -6.871 1 61.72 106 THR B O 1
ATOM 1681 N N . VAL B 1 107 ? 17.047 13.875 -5.867 1 52.34 107 VAL B N 1
ATOM 1682 C CA . VAL B 1 107 ? 17.531 15.023 -6.617 1 52.34 107 VAL B CA 1
ATOM 1683 C C . VAL B 1 107 ? 17.984 14.578 -8.008 1 52.34 107 VAL B C 1
ATOM 1685 O O . VAL B 1 107 ? 18.797 13.672 -8.148 1 52.34 107 VAL B O 1
ATOM 1688 N N . GLN B 1 108 ? 17.078 14.648 -8.961 1 41.31 108 GLN B N 1
ATOM 1689 C CA . GLN B 1 108 ? 17.734 14.578 -10.258 1 41.31 108 GLN B CA 1
ATOM 1690 C C . GLN B 1 108 ? 18.875 15.586 -10.359 1 41.31 108 GLN B C 1
ATOM 1692 O O . GLN B 1 108 ? 18.812 16.656 -9.734 1 41.31 108 GLN B O 1
#

Secondary structure (DSSP, 8-state):
-----S--SEEE-S-----TT--EEEEEE--S-TT--EEEEEEE-TTS--EEEEEEETTTEEEE-TT--TTTS-EEEEETTEEEEEE-S--TT---EEEEEEE-----/-----S---EEE-S-----TT--EEEEEE--S-TT--EEEEEEE-TTS-EEEEEEEETTTEEEE-TT--TTTS-EEEEETTEEEEEE-S--TT---EEEEEEE-----

Radius of gyration: 16.81 Å; Cα contacts (8 Å, |Δi|>4): 599; chains: 2; bounding box: 44×42×32 Å

Foldseek 3Di:
DDDPDDDQKDKPDPDDDDAFQDKDKMKIFGDDDQLQFKKWKWKDWPPGDIDTAKIDGLVGDIDGDDVHDCVQWPKDGNGRGMIMIMGGRPPHPIDMDMDMDTDGDPPD/DDDPDDDQKDKPDPDDDDAFQDKDKMKIFGDDDQQQFKKWKWKDWPPGDIDTAKIDGLVGDIDGDDVHDCVQWPKDGNGRGMIMIMGGRPPHPIDMDMDMDTDGDPPD

InterPro domains:
  IPR003599 Immunoglobulin domain subtype [SM00409] (13-108)
  IPR007110 Immunoglobulin-like domain [PS50835] (7-108)
  IPR013106 Immunoglobulin V-set domain [PF07686] (11-104)
  IPR013106 Immunoglobulin V-set domain [SM00406] (23-102)
  IPR013783 Immunoglobulin-like fold [G3DSA:2.60.40.10] (5-108)
  IPR036179 Immunoglobulin-like domain superfamily [SSF48726] (9-103)
  IPR050413 T cell receptor beta variable [PTHR23268] (7-105)

pLDDT: mean 82.96, std 13.26, range [34.97, 96.75]

Organism: NCBI:txid630221

Solvent-accessible surface area (backbone atoms only — not comparable to full-atom values): 11107 Å² total; per-residue (Å²): 113,29,23,41,41,23,57,73,59,50,64,38,52,45,69,35,70,40,50,60,70,34,72,44,71,37,38,37,35,44,86,71,62,72,60,36,25,31,40,38,34,31,40,27,45,75,55,51,69,75,38,62,36,39,38,38,23,36,84,72,43,73,48,64,26,68,99,48,50,57,84,38,47,46,70,50,41,78,45,42,46,39,36,37,40,34,41,44,54,37,49,40,86,48,49,32,31,39,48,72,48,72,26,39,73,68,79,126,115,31,24,42,40,22,57,72,59,50,64,37,51,46,69,35,73,40,49,61,70,33,71,44,72,38,38,38,36,44,83,70,61,72,60,35,24,30,38,39,34,31,41,26,44,75,54,50,67,74,38,63,36,38,38,39,23,36,85,74,43,72,49,66,27,69,97,50,50,59,83,38,48,46,70,51,40,79,44,40,47,40,37,36,40,34,41,44,57,38,50,42,88,46,48,33,32,39,47,72,48,71,26,39,73,68,80,124

Nearest PDB structures (foldseek):
  2ij0-assembly1_C  TM=9.054E-01  e=9.461E-07  Homo sapiens
  6rpa-assembly1_E  TM=9.090E-01  e=6.852E-06  Homo sapiens
  7sg1-assembly2_J  TM=8.686E-01  e=3.605E-06  Homo sapiens
  7sg2-assembly2_J  TM=8.688E-01  e=1.302E-05  Homo sapiens
  7sg2-assembly1_E  TM=8.793E-01  e=1.796E-05  Homo sapiens

Sequence (216 aa):
MAACLGKTVQQTPDKLIKNQDESAVLNCTHKKDYSFNQMYWYQQRPGQTMTLIMFTSSLNSKHGYSDSDPNEFPVIKTVPESGSLTVNNVESDDSAVYFCSVSKHTVQMAACLGKTVQQTPDKLIKNQDESAVLNCTHKKDYSFNQMYWYQQRPGQTMTLIMFTSSLNSKHGYSDSDPNEFPVIKTVPESGSLTVNNVESDDSAVYFCSVSKHTVQ